Protein 8PNK (pdb70)

Sequence (256 aa):
GGRWIDGKHVPAPRNEKAEIAIFGDIPVDASGKDVPEPITEFTSPPLDGLLLENIKLARFTKPTPVQKYSVPIVANGRDLMACAQTGSGKTGGFLFPVLSESFKTGPSPQPERKAYPTAVIMAPTRELATQIFDEAKKFTYRSWVKACVVYGGSPIGNQLREIERGCDLLVATPGRLNDLLERGKISLANVKYLVLDEADRMLDMGFEPQIRHIVEDCDMTPVGERQTLMFSATFPADIQHLARDFLSDYIFLSVG

GO terms:
  GO:0051880 G-quadruplex DNA binding (F, IDA)
  GO:0005634 nucleus (C, IDA)
  GO:0005737 cytoplasm (C, IDA)
  GO:0010494 cytoplasmic stress granule (C, IDA)
  GO:0002151 G-quadruplex RNA binding (F, IDA)
  GO:0003724 RNA helicase activity (F, IDA)
  GO:0003729 mRNA binding (F, IDA)
  GO:0033592 RNA strand annealing activity (F, IDA)
  GO:1901195 positive regulation of formation of translation preinitiation complex (P, IDA)
  GO:0000390 spliceosomal complex disassembly (P, IDA)
  GO:0010494 cytoplasmic stress granule (C, HDA)
  GO:0003724 RNA helicase activity (F, IMP)
  GO:0003729 mRNA binding (F, HDA)
  GO:1901195 positive regulation of formation of translation preinitiation complex (P, IMP)
  GO:0006413 translational initiation (P, IMP)
  GO:0031370 eukaryotic initiation factor 4G binding (F, IPI)
  GO:0005515 protein binding (F, IPI)

Organism: Saccharomyces cerevisiae (strain ATCC 204508 / S288c) (NCBI:txid559292)

Foldseek 3Di:
DWAQPPQATGFDDDDPVCLCVLQVQWDKDKDFPPQDFFDFFDDCVLFPPLLVVLCVSNPPTTDFRLQRRLSNCVSVPFAAEEQADDPRPVLCSPLRNVVRVCQNRPWDDDPPQAAAAQEEEADADPVVLVVSQSVNVSSCHRTNADDAEEEPPDDCPVSLVVRSVYHHYYYYHLVSVLVCVVVVRYAQQGYQEYEYEQVVSSVVVPSVVSVCCVQPVGNHDAEPNHHYYYYHNDCDPVNVVVCVRRGDSYMYMYID

Structure (mmCIF, N/CA/C/O backbone):
data_8PNK
#
_entry.id   8PNK
#
_cell.length_a   110.000
_cell.length_b   110.000
_cell.length_c   52.200
_cell.angle_alpha   90.000
_cell.angle_beta   90.000
_cell.angle_gamma   120.000
#
_symmetry.space_group_name_H-M   'P 61'
#
loop_
_entity.id
_entity.type
_entity.pdbx_description
1 polymer 'ATP-dependent RNA helicase DED1'
2 water water
#
loop_
_atom_site.group_PDB
_atom_site.id
_atom_site.type_symbol
_atom_site.label_atom_id
_atom_site.label_alt_id
_atom_site.label_comp_id
_atom_site.label_asym_id
_atom_site.label_entity_id
_atom_site.label_seq_id
_atom_site.pdbx_PDB_ins_code
_atom_site.Cartn_x
_atom_site.Cartn_y
_atom_site.Cartn_z
_atom_site.occupancy
_atom_site.B_iso_or_equiv
_atom_site.auth_seq_id
_atom_site.auth_comp_id
_atom_site.auth_asym_id
_atom_site.auth_atom_id
_atom_site.pdbx_PDB_model_num
ATOM 1 N N . GLY A 1 5 ? -16.42805 40.05167 21.64655 1.000 67.08789 85 GLY A N 1
ATOM 2 C CA . GLY A 1 5 ? -17.07435 38.94826 20.96157 1.000 67.40420 85 GLY A CA 1
ATOM 3 C C . GLY A 1 5 ? -16.30989 38.48899 19.73541 1.000 62.40849 85 GLY A C 1
ATOM 4 O O . GLY A 1 5 ? -15.18012 38.91770 19.50149 1.000 67.37205 85 GLY A O 1
ATOM 7 N N . GLY A 1 6 ? -16.92987 37.60724 18.94788 1.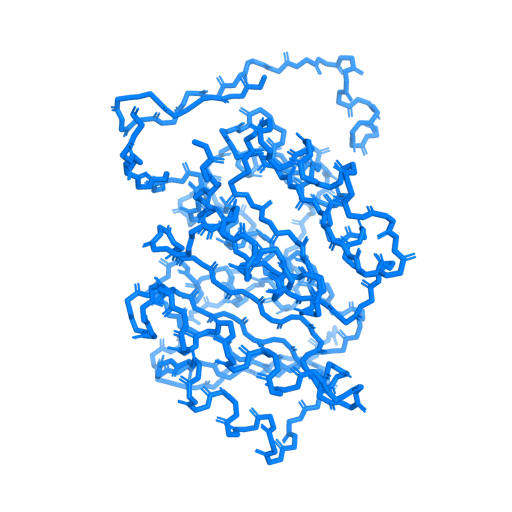000 55.75104 86 GLY A N 1
ATOM 8 C CA . GLY A 1 6 ? -16.29919 37.10620 17.74670 1.000 50.75819 86 GLY A CA 1
ATOM 9 C C . GLY A 1 6 ? -16.45854 38.04732 16.56972 1.000 50.78427 86 GLY A C 1
ATOM 10 O O . GLY A 1 6 ? -17.22581 39.00923 16.60455 1.000 53.47244 86 GLY A O 1
ATOM 14 N N . ARG A 1 7 ? -15.71631 37.74812 15.50393 1.000 53.78594 87 ARG A N 1
ATOM 15 C CA . ARG A 1 7 ? -15.68465 38.58374 14.31364 1.000 55.66198 87 ARG A CA 1
ATOM 16 C C . ARG A 1 7 ? -15.81588 37.72043 13.06579 1.000 53.11416 87 ARG A C 1
ATOM 17 O O . ARG A 1 7 ? -15.60789 36.50486 13.09716 1.000 53.63788 87 ARG A O 1
ATOM 38 N N . TRP A 1 8 ? -16.17453 38.37104 11.96086 1.000 51.23577 88 TRP A N 1
ATOM 39 C CA . TRP A 1 8 ? -16.14320 37.77056 10.63085 1.000 54.08165 88 TRP A CA 1
ATOM 40 C C . TRP A 1 8 ? -15.09512 38.52705 9.82297 1.000 57.00840 88 TRP A C 1
ATOM 41 O O . TRP A 1 8 ? -15.31970 39.67687 9.42848 1.000 46.45915 88 TRP A O 1
ATOM 62 N N . ILE A 1 9 ? -13.95497 37.88528 9.58106 1.000 58.49739 89 ILE A N 1
ATOM 63 C CA . ILE A 1 9 ? -12.79285 38.53129 8.98348 1.000 65.07482 89 ILE A CA 1
ATOM 64 C C . ILE A 1 9 ? -12.40778 37.77101 7.72282 1.000 55.40591 89 ILE A C 1
ATOM 65 O O . ILE A 1 9 ? -12.21933 36.54954 7.76148 1.000 50.94279 89 ILE A O 1
ATOM 81 N N . ASP A 1 10 ? -12.28969 38.49612 6.61181 1.000 63.21866 90 ASP A N 1
ATOM 82 C CA . ASP A 1 10 ? -11.80637 37.93979 5.34975 1.000 68.18802 90 ASP A CA 1
ATOM 83 C C . ASP A 1 10 ? -12.55352 36.65804 4.98772 1.000 68.96581 90 ASP A C 1
ATOM 84 O O . ASP A 1 10 ? -11.95931 35.62417 4.67293 1.000 62.16080 90 ASP A O 1
ATOM 93 N N . GLY A 1 11 ? -13.88111 36.73506 5.03716 1.000 68.54730 91 GLY A N 1
ATOM 94 C CA . GLY A 1 11 ? -14.70485 35.61220 4.63984 1.000 54.72239 91 GLY A CA 1
ATOM 95 C C . GLY A 1 11 ? -14.60677 34.39579 5.52935 1.000 55.52571 91 GLY A C 1
ATOM 96 O O . GLY A 1 11 ? -14.96884 33.29853 5.09821 1.000 63.38775 91 GLY A O 1
ATOM 100 N N . LYS A 1 12 ? -14.13029 34.55267 6.76291 1.000 53.73541 92 LYS A N 1
ATOM 101 C CA . LYS A 1 12 ? -14.01019 33.44537 7.70082 1.000 59.39015 92 LYS A CA 1
ATOM 102 C C . LYS A 1 12 ? -14.53096 33.86901 9.06620 1.000 60.16145 92 LYS A C 1
ATOM 103 O O . LYS A 1 12 ? -14.37018 35.02365 9.47388 1.000 51.64808 92 LYS A O 1
ATOM 122 N N . HIS A 1 13 ? -15.15702 32.92702 9.76699 1.000 54.64945 93 HIS A N 1
ATOM 123 C CA . HIS A 1 13 ? -15.67832 33.18233 11.10323 1.000 54.85743 93 HIS A CA 1
ATOM 124 C C . HIS A 1 13 ? -14.55634 33.01781 12.12042 1.000 57.69239 93 HIS A C 1
ATOM 125 O O . HIS A 1 13 ? -13.94793 31.94645 12.21267 1.000 60.01567 93 HIS A O 1
ATOM 139 N N . VAL A 1 14 ? -14.28290 34.07544 12.87780 1.000 57.10711 94 VAL A N 1
ATOM 140 C CA . VAL A 1 14 ? -13.24767 34.05201 13.90798 1.000 58.31842 94 VAL A CA 1
ATOM 141 C C . VAL A 1 14 ? -13.91804 34.18498 15.27104 1.000 53.21663 94 VAL A C 1
ATOM 142 O O . VAL A 1 14 ? -14.14863 35.31042 15.73781 1.000 54.91371 94 VAL A O 1
ATOM 155 N N . PRO A 1 15 ? -14.25451 33.08433 15.93939 1.000 46.54040 95 PRO A N 1
ATOM 156 C CA . PRO A 1 15 ? -14.91781 33.19320 17.24214 1.000 56.82647 95 PRO A CA 1
ATOM 157 C C . PRO A 1 15 ? -13.96583 33.68867 18.31887 1.000 64.04610 95 PRO A C 1
ATOM 158 O O . PRO A 1 15 ? -12.74403 33.54384 18.23309 1.000 56.63988 95 PRO A O 1
ATOM 169 N N . ALA A 1 16 ? -14.55467 34.28543 19.34815 1.000 60.73436 96 ALA A N 1
ATOM 170 C CA . ALA A 1 16 ? -13.79844 34.71418 20.50912 1.000 56.68885 96 ALA A CA 1
ATOM 171 C C . ALA A 1 16 ? -13.50128 33.51941 21.40688 1.000 59.23202 96 ALA A C 1
ATOM 172 O O . ALA A 1 16 ? -14.19471 32.50039 21.35083 1.000 59.21087 96 ALA A O 1
ATOM 179 N N . PRO A 1 17 ? -12.46994 33.61278 22.24226 1.000 58.75770 97 PRO A N 1
ATOM 180 C CA . PRO A 1 17 ? -12.18135 32.51481 23.16923 1.000 54.36189 97 PRO A CA 1
ATOM 181 C C . PRO A 1 17 ? -13.21530 32.45172 24.28089 1.000 53.60077 97 PRO A C 1
ATOM 182 O O . PRO A 1 17 ? -13.89887 33.42842 24.59512 1.000 61.61334 97 PRO A O 1
ATOM 193 N N . ARG A 1 18 ? -13.32718 31.26923 24.87567 1.000 55.85624 98 ARG A N 1
ATOM 194 C CA . ARG A 1 18 ? -14.27142 31.07634 25.96342 1.000 56.60728 98 ARG A CA 1
ATOM 195 C C . ARG A 1 18 ? -13.86052 31.89105 27.18438 1.000 61.53939 98 ARG A C 1
ATOM 196 O O . ARG A 1 18 ? -12.67448 32.09610 27.45641 1.000 61.96689 98 ARG A O 1
ATOM 217 N N . ASN A 1 19 ? -14.86303 32.36603 27.91775 1.000 61.57776 99 ASN A N 1
ATOM 218 C CA . ASN A 1 19 ? -14.67147 32.98491 29.22531 1.000 67.89893 99 ASN A CA 1
ATOM 219 C C . ASN A 1 19 ? -15.48866 32.17767 30.22515 1.000 66.22201 99 ASN A C 1
ATOM 220 O O . ASN A 1 19 ? -16.72418 32.23382 30.21339 1.000 62.04725 99 ASN A O 1
ATOM 231 N N . GLU A 1 20 ? -14.79903 31.42257 31.08520 1.000 69.02572 100 GLU A N 1
ATOM 232 C CA . GLU A 1 20 ? -15.50214 30.53043 32.00011 1.000 68.25131 100 GLU A CA 1
ATOM 233 C C . GLU A 1 20 ? -16.38864 31.31742 32.95774 1.000 68.90819 100 GLU A C 1
ATOM 234 O O . GLU A 1 20 ? -17.48841 30.87262 33.30394 1.000 67.69295 100 GLU A O 1
ATOM 246 N N . LYS A 1 21 ? -15.93053 32.49604 33.38856 1.000 67.20263 101 LYS A N 1
ATOM 247 C CA . LYS A 1 21 ? -16.66667 33.25508 34.39486 1.000 67.57206 101 LYS A CA 1
ATOM 248 C C . LYS A 1 21 ? -18.01972 33.72092 33.86835 1.000 64.49537 101 LYS A C 1
ATOM 249 O O . LYS A 1 21 ? -19.01928 33.68397 34.59550 1.000 65.07962 101 LYS A O 1
ATOM 268 N N . ALA A 1 22 ? -18.07524 34.16659 32.61100 1.000 62.62892 102 ALA A N 1
ATOM 269 C CA . ALA A 1 22 ? -19.33623 34.65922 32.06631 1.000 73.06354 102 ALA A CA 1
ATOM 270 C C . ALA A 1 22 ? -20.30826 33.52423 31.77179 1.000 65.14333 102 ALA A C 1
ATOM 271 O O . ALA A 1 22 ? -21.52585 33.71380 31.87136 1.000 64.63688 102 ALA A O 1
ATOM 278 N N . GLU A 1 23 ? -19.79637 32.34553 31.40828 1.000 66.10231 103 GLU A N 1
ATOM 279 C CA . GLU A 1 23 ? -20.66777 31.22325 31.07960 1.000 67.19197 103 GLU A CA 1
ATOM 280 C C . GLU A 1 23 ? -21.61128 30.86741 32.22089 1.000 64.24849 103 GLU A C 1
ATOM 281 O O . GLU A 1 23 ? -22.67023 30.28082 31.97248 1.000 67.17276 103 GLU A O 1
ATOM 293 N N . ILE A 1 24 ? -21.25825 31.20870 33.46211 1.000 65.86144 104 ILE A N 1
ATOM 294 C CA . ILE A 1 24 ? -22.14833 30.92853 34.58462 1.000 69.43998 104 ILE A CA 1
ATOM 295 C C . ILE A 1 24 ? -23.36694 31.84122 34.53307 1.000 69.91016 104 ILE A C 1
ATOM 296 O O . ILE A 1 24 ? -24.49438 31.41136 34.80469 1.000 68.53675 104 ILE A O 1
ATOM 312 N N . ALA A 1 25 ? -23.16220 33.11403 34.18838 1.000 70.93554 105 ALA A N 1
ATOM 313 C CA . ALA A 1 25 ? -24.27184 34.04595 34.04788 1.000 67.73472 105 ALA A CA 1
ATOM 314 C C . ALA A 1 25 ? -25.03874 33.84661 32.74978 1.000 65.78942 105 ALA A C 1
ATOM 315 O O . ALA A 1 25 ? -26.21476 34.22278 32.67657 1.000 67.91006 105 ALA A O 1
ATOM 322 N N . ILE A 1 26 ? -24.41173 33.26727 31.73264 1.000 60.69763 106 ILE A N 1
ATOM 323 C CA . ILE A 1 26 ? -25.07690 33.08506 30.44897 1.000 66.92591 106 ILE A CA 1
ATOM 324 C C . ILE A 1 26 ? -25.90032 31.80643 30.43654 1.000 62.03935 106 ILE A C 1
ATOM 325 O O . ILE A 1 26 ? -27.07853 31.81496 30.07176 1.000 66.24784 106 ILE A O 1
ATOM 341 N N . PHE A 1 27 ? -25.29768 30.69493 30.85363 1.000 63.39824 107 PHE A N 1
ATOM 342 C CA . PHE A 1 27 ? -25.92635 29.38104 30.78753 1.000 71.88592 107 PHE A CA 1
ATOM 343 C C . PHE A 1 27 ? -26.32687 28.82529 32.14405 1.000 88.56212 107 PHE A C 1
ATOM 344 O O . PHE A 1 27 ? -27.37296 28.18178 32.25217 1.000 89.95326 107 PHE A O 1
ATOM 361 N N . GLY A 1 28 ? -25.52450 29.05027 33.18021 1.000 97.49651 108 GLY A N 1
ATOM 362 C CA . GLY A 1 28 ? -25.83047 28.54901 34.50755 1.000 96.04311 108 GLY A CA 1
ATOM 363 C C . GLY A 1 28 ? -24.73379 27.66483 35.06775 1.000 93.43174 108 GLY A C 1
ATOM 364 O O . GLY A 1 28 ? -23.88333 27.16967 34.32793 1.000 83.09569 108 GLY A O 1
ATOM 368 N N . ASP A 1 47 ? -44.99529 11.57863 23.15930 1.000 90.99475 127 ASP A N 1
ATOM 369 C CA . ASP A 1 47 ? -44.49413 12.93233 22.94650 1.000 98.35934 127 ASP A CA 1
ATOM 370 C C . ASP A 1 47 ? -45.49862 13.74895 22.13148 1.000 93.05701 127 ASP A C 1
ATOM 371 O O . ASP A 1 47 ? -46.68305 13.41793 22.08325 1.000 95.94507 127 ASP A O 1
ATOM 380 N N . ILE A 1 48 ? -45.02204 14.81102 21.49514 1.000 91.32157 128 ILE A N 1
ATOM 381 C CA . ILE A 1 48 ? -45.87085 15.75179 20.76721 1.000 83.15281 128 ILE A CA 1
ATOM 382 C C . ILE A 1 48 ? -45.84701 15.36266 19.29098 1.000 73.96650 128 ILE A C 1
ATOM 383 O O . ILE A 1 48 ? -44.75964 15.29831 18.70067 1.000 73.52042 128 ILE A O 1
ATOM 399 N N . PRO A 1 49 ? -46.99645 15.10709 18.66518 1.000 72.13360 129 PRO A N 1
ATOM 400 C CA . PRO A 1 49 ? -46.98232 14.66511 17.26495 1.000 70.92318 129 PRO A CA 1
ATOM 401 C C . PRO A 1 49 ? -46.52927 15.76904 16.32330 1.000 70.90838 129 PRO A C 1
ATOM 402 O O . PRO A 1 49 ? -46.72618 16.95979 16.57802 1.000 66.78015 129 PRO A O 1
ATOM 413 N N . VAL A 1 50 ? -45.91900 15.35339 15.21491 1.000 71.80513 130 VAL A N 1
ATOM 414 C CA . VAL A 1 50 ? -45.36470 16.27361 14.22952 1.000 71.26655 130 VAL A CA 1
ATOM 415 C C . VAL A 1 50 ? -45.67148 15.75061 12.83444 1.000 73.70122 130 VAL A C 1
ATOM 416 O O . VAL A 1 50 ? -45.54831 14.55057 12.56640 1.000 80.28039 130 VAL A O 1
ATOM 429 N N . ASP A 1 51 ? -46.06598 16.65914 11.94463 1.000 68.43769 131 ASP A N 1
ATOM 430 C CA . ASP A 1 51 ? -46.31045 16.34438 10.54274 1.000 64.07408 131 ASP A CA 1
ATOM 431 C C . ASP A 1 51 ? -45.53305 17.33552 9.69085 1.000 61.51751 131 ASP A C 1
ATOM 432 O O . ASP A 1 51 ? -45.74739 18.54776 9.79515 1.000 49.89436 131 ASP A O 1
ATOM 441 N N . ALA A 1 52 ? -44.62760 16.82262 8.86284 1.000 44.53893 132 ALA A N 1
ATOM 442 C CA . ALA A 1 52 ? -43.87131 17.62339 7.90716 1.000 45.52758 132 ALA A CA 1
ATOM 443 C C . ALA A 1 52 ? -44.29386 17.18866 6.50902 1.000 48.74074 132 ALA A C 1
ATOM 444 O O . ALA A 1 52 ? -44.04797 16.04565 6.10780 1.000 46.44202 132 ALA A O 1
ATOM 451 N N . SER A 1 53 ? -44.93847 18.09417 5.77698 1.000 43.30333 133 SER A N 1
ATOM 452 C CA . SER A 1 53 ? -45.43083 17.82132 4.43623 1.000 41.81980 133 SER A CA 1
ATOM 453 C C . SER A 1 53 ? -44.81838 18.80897 3.45371 1.000 42.97442 133 SER A C 1
ATOM 454 O O . SER A 1 53 ? -44.56094 19.96914 3.79162 1.000 43.67528 133 SER A O 1
ATOM 462 N N . GLY A 1 54 ? -44.58561 18.34086 2.24024 1.000 34.66013 134 GLY A N 1
ATOM 463 C CA . GLY A 1 54 ? -44.09725 19.19493 1.18095 1.000 48.86807 134 GLY A CA 1
ATOM 464 C C . GLY A 1 54 ? -43.20658 18.41967 0.23259 1.000 49.17546 134 GLY A C 1
ATOM 465 O O . GLY A 1 54 ? -43.08759 17.19987 0.31388 1.000 42.10747 134 GLY A O 1
ATOM 469 N N . LYS A 1 55 ? -42.57899 19.16961 -0.66909 1.000 43.91025 135 LYS A N 1
ATOM 470 C CA . LYS A 1 55 ? -41.70246 18.59743 -1.68040 1.000 43.83806 135 LYS A CA 1
ATOM 471 C C . LYS A 1 55 ? -40.31756 18.34495 -1.09691 1.000 46.50137 135 LYS A C 1
ATOM 472 O O . LYS A 1 55 ? -39.70135 19.24876 -0.52343 1.000 41.64746 135 LYS A O 1
ATOM 491 N N . ASP A 1 56 ? -39.83314 17.11059 -1.23984 1.000 49.52731 136 ASP A N 1
ATOM 492 C CA . ASP A 1 56 ? -38.47467 16.73718 -0.84423 1.000 47.32519 136 ASP A CA 1
ATOM 493 C C . ASP A 1 56 ? -38.21090 17.07705 0.62519 1.000 50.29569 136 ASP A C 1
ATOM 494 O O . ASP A 1 56 ? -37.26580 17.78760 0.97231 1.000 52.57686 136 ASP A O 1
ATOM 503 N N . VAL A 1 57 ? -39.06436 16.54615 1.48885 1.000 45.47758 137 VAL A N 1
ATOM 504 C CA . VAL A 1 57 ? -38.90705 16.77676 2.92957 1.000 43.78020 137 VAL A CA 1
ATOM 505 C C . VAL A 1 57 ? -37.73766 15.94162 3.44241 1.000 49.78441 137 VAL A C 1
ATOM 506 O O . VAL A 1 57 ? -37.68389 14.72837 3.17519 1.000 45.67001 137 VAL A O 1
ATOM 519 N N . PRO A 1 58 ? -36.79015 16.52344 4.17251 1.000 49.91382 138 PRO A N 1
ATOM 520 C CA . PRO A 1 58 ? -35.65886 15.74178 4.67838 1.000 47.46336 138 PRO A CA 1
ATOM 521 C C . PRO A 1 58 ? -36.04756 14.92893 5.90645 1.000 48.94615 138 PRO A C 1
ATOM 522 O O . PRO A 1 58 ? -37.10628 15.11187 6.50885 1.000 45.61414 138 PRO A O 1
ATOM 533 N N . GLU A 1 59 ? -35.16110 14.00857 6.26704 1.000 51.75879 139 GLU A N 1
ATOM 534 C CA . GLU A 1 59 ? -35.35921 13.23911 7.48229 1.000 56.75053 139 GLU A CA 1
ATOM 535 C C . GLU A 1 59 ? -35.10814 14.13699 8.69489 1.000 49.70623 139 GLU A C 1
ATOM 536 O O . GLU A 1 59 ? -34.25980 15.02870 8.64738 1.000 48.20025 139 GLU A O 1
ATOM 548 N N . PRO A 1 60 ? -35.84277 13.93476 9.78637 1.000 47.04753 140 PRO A N 1
ATOM 549 C CA . PRO A 1 60 ? -35.58254 14.72491 10.99396 1.000 51.43659 140 PRO A CA 1
ATOM 550 C C . PRO A 1 60 ? -34.33899 14.23987 11.71946 1.000 50.79484 140 PRO A C 1
ATOM 551 O O . PRO A 1 60 ? -34.00490 13.05294 11.71131 1.000 49.02767 140 PRO A O 1
ATOM 562 N N . ILE A 1 61 ? -33.64667 15.18337 12.35172 1.000 50.78329 141 ILE A N 1
ATOM 563 C CA . ILE A 1 61 ? -32.47903 14.84347 13.15603 1.000 52.72778 141 ILE A CA 1
ATOM 564 C C . ILE A 1 61 ? -32.94171 14.34279 14.51827 1.000 47.45337 141 ILE A C 1
ATOM 565 O O . ILE A 1 61 ? -33.95367 14.80431 15.06239 1.000 51.01904 141 ILE A O 1
ATOM 581 N N . THR A 1 62 ? -32.20821 13.37705 15.06621 1.000 54.46687 142 THR A N 1
ATOM 582 C CA . THR A 1 62 ? -32.48185 12.86141 16.40042 1.000 67.10968 142 THR A CA 1
ATOM 583 C C . THR A 1 62 ? -31.58590 13.47849 17.46360 1.000 60.00055 142 THR A C 1
ATOM 584 O O . THR A 1 62 ? -31.97456 13.51997 18.63636 1.000 62.44533 142 THR A O 1
ATOM 595 N N . GLU A 1 63 ? -30.40814 13.95911 17.07541 1.000 56.85154 143 GLU A N 1
ATOM 596 C CA . GLU A 1 63 ? -29.46061 14.58193 17.98464 1.000 65.43522 143 GLU A CA 1
ATOM 597 C C . GLU A 1 63 ? -28.91027 15.82853 17.30631 1.000 63.24760 143 GLU A C 1
ATOM 598 O O . GLU A 1 63 ? -28.92477 15.93991 16.07832 1.000 57.15492 143 GLU A O 1
ATOM 610 N N . PHE A 1 64 ? -28.43502 16.77584 18.11581 1.000 53.07969 144 PHE A N 1
ATOM 611 C CA . PHE A 1 64 ? -27.71320 17.92329 17.57752 1.000 55.79634 144 PHE A CA 1
ATOM 612 C C . PHE A 1 64 ? -26.32600 17.46167 17.15114 1.000 57.16954 144 PHE A C 1
ATOM 613 O O . PHE A 1 64 ? -25.54212 16.99635 17.98548 1.000 59.16664 144 PHE A O 1
ATOM 630 N N . THR A 1 65 ? -26.02004 17.58866 15.86257 1.000 52.22453 145 THR A N 1
ATOM 631 C CA . THR A 1 65 ? -24.76091 17.12116 15.29918 1.000 59.20463 145 THR A CA 1
ATOM 632 C C . THR A 1 65 ? -24.12719 18.25167 14.50023 1.000 60.99604 145 THR A C 1
ATOM 633 O O . THR A 1 65 ? -24.83252 19.03100 13.85266 1.000 53.33769 145 THR A O 1
ATOM 644 N N . SER A 1 66 ? -22.78910 18.34239 14.55623 1.000 65.58569 146 SER A N 1
ATOM 645 C CA . SER A 1 66 ? -22.05205 19.45193 13.96088 1.000 69.53536 146 SER A CA 1
ATOM 646 C C . SER A 1 66 ? -21.96309 19.37720 12.44014 1.000 81.88167 146 SER A C 1
ATOM 647 O O . SER A 1 66 ? -21.90219 20.42240 11.78375 1.000 89.20548 146 SER A O 1
ATOM 655 N N . PRO A 1 67 ? -21.90479 18.20127 11.82787 1.000 74.43675 147 PRO A N 1
ATOM 656 C CA . PRO A 1 67 ? -21.90527 18.16302 10.36354 1.000 76.52249 147 PRO A CA 1
ATOM 657 C C . PRO A 1 67 ? -23.16311 18.80605 9.79887 1.000 77.54033 147 PRO A C 1
ATOM 658 O O . PRO A 1 67 ? -23.09119 19.48067 8.76243 1.000 90.44498 147 PRO A O 1
ATOM 669 N N . PRO A 1 68 ? -24.34903 18.61407 10.43827 1.000 71.82928 148 PRO A N 1
ATOM 670 C CA . PRO A 1 68 ? -25.52949 19.40350 10.03917 1.000 62.82086 148 PRO A CA 1
ATOM 671 C C . PRO A 1 68 ? -25.52216 20.83763 10.55776 1.000 68.99762 148 PRO A C 1
ATOM 672 O O . PRO A 1 68 ? -25.87820 21.75870 9.81669 1.000 64.97232 148 PRO A O 1
ATOM 683 N N . LEU A 1 69 ? -25.11750 21.04387 11.81173 1.000 67.59344 149 LEU A N 1
ATOM 684 C CA . LEU A 1 69 ? -25.19314 22.33970 12.47541 1.000 59.42584 149 LEU A CA 1
ATOM 685 C C . LEU A 1 69 ? -23.80658 22.94915 12.63691 1.000 52.95638 149 LEU A C 1
ATOM 686 O O . LEU A 1 69 ? -22.81779 22.23509 12.79755 1.000 60.01829 149 LEU A O 1
ATOM 702 N N . ASP A 1 70 ? -23.74059 24.27892 12.63822 1.000 54.89750 150 ASP A N 1
ATOM 703 C CA . ASP A 1 70 ? -22.45546 24.94744 12.80928 1.000 50.87335 150 ASP A CA 1
ATOM 704 C C . ASP A 1 70 ? -21.79688 24.49812 14.10964 1.000 51.59312 150 ASP A C 1
ATOM 705 O O . ASP A 1 70 ? -22.46472 24.30865 15.13035 1.000 49.43606 150 ASP A O 1
ATOM 714 N N . GLY A 1 71 ? -20.47254 24.32733 14.06371 1.000 61.26510 151 GLY A N 1
ATOM 715 C CA . GLY A 1 71 ? -19.75842 23.79304 15.21425 1.000 60.90079 151 GLY A CA 1
ATOM 716 C C . GLY A 1 71 ? -19.84226 24.68147 16.44071 1.000 52.08519 151 GLY A C 1
ATOM 717 O O . GLY A 1 71 ? -20.01489 24.19351 17.56005 1.000 52.11136 151 GLY A O 1
ATOM 721 N N . LEU A 1 72 ? -19.70497 25.99508 16.25434 1.000 55.96581 152 LEU A N 1
ATOM 722 C CA . LEU A 1 72 ? -19.75038 26.90205 17.39683 1.000 47.53439 152 LEU A CA 1
ATOM 723 C C . LEU A 1 72 ? -21.11402 26.85371 18.07603 1.000 46.33876 152 LEU A C 1
ATOM 724 O O . LEU A 1 72 ? -21.20524 26.77813 19.30655 1.000 52.66603 152 LEU A O 1
ATOM 740 N N . LEU A 1 73 ? -22.19139 26.89483 17.28740 1.000 56.42352 153 LEU A N 1
ATOM 741 C CA . LEU A 1 73 ? -23.52704 26.83086 17.87238 1.000 54.23096 153 LEU A CA 1
ATOM 742 C C . LEU A 1 73 ? -23.72938 25.52684 18.63181 1.000 50.93975 153 LEU A C 1
ATOM 743 O O . LEU A 1 73 ? -24.37660 25.50620 19.68584 1.000 47.85303 153 LEU A O 1
ATOM 759 N N . LEU A 1 74 ? -23.19321 24.42353 18.10654 1.000 50.01485 154 LEU A N 1
ATOM 760 C CA . LEU A 1 74 ? -23.30242 23.15276 18.81359 1.000 59.46386 154 LEU A CA 1
ATOM 761 C C . LEU A 1 74 ? -22.62687 23.23066 20.17628 1.000 59.32746 154 LEU A C 1
ATOM 762 O O . LEU A 1 74 ? -23.14325 22.69792 21.16564 1.000 57.48422 154 LEU A O 1
ATOM 778 N N . GLU A 1 75 ? -21.47019 23.89403 20.24850 1.000 53.83967 155 GLU A N 1
ATOM 779 C CA . GLU A 1 75 ? -20.81377 24.08730 21.53726 1.000 53.49574 155 GLU A CA 1
ATOM 780 C C . GLU A 1 75 ? -21.69701 24.89029 22.48401 1.000 56.77738 155 GLU A C 1
ATOM 781 O O . GLU A 1 75 ? -21.83825 24.54067 23.66212 1.000 53.75881 155 GLU A O 1
ATOM 793 N N . ASN A 1 76 ? -22.30286 25.97136 21.98637 1.000 52.03583 156 ASN A N 1
ATOM 794 C CA . ASN A 1 76 ? -23.19613 26.76461 22.82388 1.000 46.64786 156 ASN A CA 1
ATOM 795 C C . ASN A 1 76 ? -24.41514 25.95236 23.24225 1.000 51.79534 156 ASN A C 1
ATOM 796 O O . ASN A 1 76 ? -24.86922 26.04421 24.38897 1.000 52.23000 156 ASN A O 1
ATOM 807 N N . ILE A 1 77 ? -24.95472 25.14463 22.32623 1.000 56.51354 157 ILE A N 1
ATOM 808 C CA . ILE A 1 77 ? -26.09474 24.29490 22.66025 1.000 59.50286 157 ILE A CA 1
ATOM 809 C C . ILE A 1 77 ? -25.73604 23.35328 23.80313 1.000 56.23310 157 ILE A C 1
ATOM 810 O O . ILE A 1 77 ? -26.55670 23.08668 24.68968 1.000 50.79274 157 ILE A O 1
ATOM 826 N N . LYS A 1 78 ? -24.50459 22.83865 23.80526 1.000 55.18540 158 LYS A N 1
ATOM 827 C CA . LYS A 1 78 ? -24.08115 21.95035 24.88295 1.000 61.66990 158 LYS A CA 1
ATOM 828 C C . LYS A 1 78 ? -23.82735 22.72761 26.16994 1.000 66.88531 158 LYS A C 1
ATOM 829 O O . LYS A 1 78 ? -24.16813 22.25706 27.26203 1.000 63.27312 158 LYS A O 1
ATOM 848 N N . LEU A 1 79 ? -23.23716 23.92160 26.06553 1.000 57.87543 159 LEU A N 1
ATOM 849 C CA . LEU A 1 79 ? -23.05981 24.75407 27.25159 1.000 57.97051 159 LEU A CA 1
ATOM 850 C C . LEU A 1 79 ? -24.40543 25.09197 27.88116 1.000 57.94916 159 LEU A C 1
ATOM 851 O O . LEU A 1 79 ? -24.52438 25.17113 29.10957 1.000 64.88629 159 LEU A O 1
ATOM 867 N N . ALA A 1 80 ? -25.43165 25.29944 27.05405 1.000 54.37706 160 ALA A N 1
ATOM 868 C CA . ALA A 1 80 ? -26.78447 25.46799 27.56624 1.000 54.99313 160 ALA A CA 1
ATOM 869 C C . ALA A 1 80 ? -27.36488 24.16764 28.10399 1.000 59.09580 160 ALA A C 1
ATOM 870 O O . ALA A 1 80 ? -28.41250 24.20063 28.75815 1.000 68.16530 160 ALA A O 1
ATOM 877 N N . ARG A 1 81 ? -26.71461 23.03304 27.83843 1.000 61.45677 161 ARG A N 1
ATOM 878 C CA . ARG A 1 81 ? -27.13828 21.72993 28.34985 1.000 73.95017 161 ARG A CA 1
ATOM 879 C C . ARG A 1 81 ? -28.46433 21.28594 27.73127 1.000 80.45371 161 ARG A C 1
ATOM 880 O O . ARG A 1 81 ? -29.29514 20.66190 28.39286 1.000 75.47423 161 ARG A O 1
ATOM 901 N N . PHE A 1 82 ? -28.66215 21.60473 26.45353 1.000 79.66426 162 PHE A N 1
ATOM 902 C CA . PHE A 1 82 ? -29.79684 21.07809 25.70656 1.000 74.39851 162 PHE A CA 1
ATOM 903 C C . PHE A 1 82 ? -29.44710 19.68462 25.19770 1.000 72.65947 162 PHE A C 1
ATOM 904 O O . PHE A 1 82 ? -28.41386 19.49447 24.54670 1.000 72.86993 162 PHE A O 1
ATOM 921 N N . THR A 1 83 ? -30.30680 18.71030 25.49278 1.000 81.66909 163 THR A N 1
ATOM 922 C CA . THR A 1 83 ? -30.01038 17.31218 25.20381 1.000 84.63857 163 THR A CA 1
ATOM 923 C C . THR A 1 83 ? -30.59927 16.84430 23.87820 1.000 78.87959 163 THR A C 1
ATOM 924 O O . THR A 1 83 ? -29.87724 16.29129 23.04390 1.000 79.85694 163 THR A O 1
ATOM 935 N N . LYS A 1 84 ? -31.89366 17.06389 23.65964 1.000 78.51123 164 LYS A N 1
ATOM 936 C CA . LYS A 1 84 ? -32.57903 16.53531 22.49251 1.000 82.10775 164 LYS A CA 1
ATOM 937 C C . LYS A 1 84 ? -33.27941 17.65781 21.73981 1.000 73.01755 164 LYS A C 1
ATOM 938 O O . LYS A 1 84 ? -33.86280 18.55243 22.36372 1.000 67.07471 164 LYS A O 1
ATOM 957 N N . PRO A 1 85 ? -33.23509 17.65100 20.40644 1.000 63.62519 165 PRO A N 1
ATOM 958 C CA . PRO A 1 85 ? -34.00271 18.64964 19.65270 1.000 58.86310 165 PRO A CA 1
ATOM 959 C C . PRO A 1 85 ? -35.49752 18.48221 19.88355 1.000 54.45221 165 PRO A C 1
ATOM 960 O O . PRO A 1 85 ? -36.02263 17.36693 19.90827 1.000 56.83311 165 PRO A O 1
ATOM 971 N N . THR A 1 86 ? -36.18111 19.61047 20.06191 1.000 51.02835 166 THR A N 1
ATOM 972 C CA . THR A 1 86 ? -37.61639 19.60204 20.27165 1.000 59.71040 166 THR A CA 1
ATOM 973 C C . THR A 1 86 ? -38.31254 19.13349 18.99751 1.000 53.28372 166 THR A C 1
ATOM 974 O O . THR A 1 86 ? -37.69036 19.02642 17.93765 1.000 46.84845 166 THR A O 1
ATOM 985 N N . PRO A 1 87 ? -39.61329 18.84300 19.07037 1.000 49.70182 167 PRO A N 1
ATOM 986 C CA . PRO A 1 87 ? -40.31110 18.35117 17.87118 1.000 55.09364 167 PRO A CA 1
ATOM 987 C C . PRO A 1 87 ? -40.24183 19.31103 16.69528 1.000 51.99578 167 PRO A C 1
ATOM 988 O O . PRO A 1 87 ? -40.23755 18.86136 15.54209 1.000 55.39617 167 PRO A O 1
ATOM 999 N N . VAL A 1 88 ? -40.17626 20.62014 16.94634 1.000 48.08896 168 VAL A N 1
ATOM 1000 C CA . VAL A 1 88 ? -40.07565 21.57588 15.84770 1.000 51.75455 168 VAL A CA 1
ATOM 1001 C C . VAL A 1 88 ? -38.64281 21.65835 15.33615 1.000 47.96000 168 VAL A C 1
ATOM 1002 O O . VAL A 1 88 ? -38.40995 21.76094 14.12703 1.000 44.17252 168 VAL A O 1
ATOM 1015 N N . GLN A 1 89 ? -37.66109 21.60483 16.23942 1.000 44.19739 169 GLN A N 1
ATOM 1016 C CA . GLN A 1 89 ? -36.27258 21.78052 15.82720 1.000 46.72163 169 GLN A CA 1
ATOM 1017 C C . GLN A 1 89 ? -35.76618 20.60068 15.00563 1.000 46.58235 169 GLN A C 1
ATOM 1018 O O . GLN A 1 89 ? -34.94728 20.78731 14.09755 1.000 39.00817 169 GLN A O 1
ATOM 1032 N N . LYS A 1 90 ? -36.23074 19.38468 15.30048 1.000 42.32944 170 LYS A N 1
ATOM 1033 C CA . LYS A 1 90 ? -35.72976 18.22317 14.57497 1.000 48.66566 170 LYS A CA 1
ATOM 1034 C C . LYS A 1 90 ? -36.02726 18.30731 13.08311 1.000 43.69664 170 LYS A C 1
ATOM 1035 O O . LYS A 1 90 ? -35.34526 17.64908 12.29031 1.000 45.33866 170 LYS A O 1
ATOM 1054 N N . TYR A 1 91 ? -37.01406 19.10873 12.68162 1.000 40.54464 171 TYR A N 1
ATOM 1055 C CA . TYR A 1 91 ? -37.31853 19.32880 11.27275 1.000 44.77162 171 TYR A CA 1
ATOM 1056 C C . TYR A 1 91 ? -36.81727 20.67295 10.76192 1.000 49.67056 171 TYR A C 1
ATOM 1057 O O . TYR A 1 91 ? -36.31888 20.75195 9.63504 1.000 39.98903 171 TYR A O 1
ATOM 1075 N N . SER A 1 92 ? -36.92376 21.73362 11.56884 1.000 44.28859 172 SER A N 1
ATOM 1076 C CA . SER A 1 92 ? -36.52665 23.05697 11.09750 1.000 42.94912 172 SER A CA 1
ATOM 1077 C C . SER A 1 92 ? -35.02700 23.13911 10.83685 1.000 39.59544 172 SER A C 1
ATOM 1078 O O . SER A 1 92 ? -34.59762 23.86323 9.93067 1.000 43.28933 172 SER A O 1
ATOM 1086 N N . VAL A 1 93 ? -34.22088 22.40782 11.60068 1.000 40.91570 173 VAL A N 1
ATOM 1087 C CA . VAL A 1 93 ? -32.76958 22.41729 11.42382 1.000 42.76649 173 VAL A CA 1
ATOM 1088 C C . VAL A 1 93 ? -32.41369 21.85503 10.05018 1.000 46.38531 173 VAL A C 1
ATOM 1089 O O . VAL A 1 93 ? -31.73345 22.53765 9.26997 1.000 41.15265 173 VAL A O 1
ATOM 1102 N N . PRO A 1 94 ? -32.82612 20.63057 9.70279 1.000 41.61964 174 PRO A N 1
ATOM 1103 C CA . PRO A 1 94 ? -32.46946 20.11183 8.36992 1.000 44.49613 174 PRO A CA 1
ATOM 1104 C C . PRO A 1 94 ? -33.15109 20.85331 7.23283 1.000 43.73187 174 PRO A C 1
ATOM 1105 O O . PRO A 1 94 ? -32.55230 21.01255 6.16109 1.000 43.84694 174 PRO A O 1
ATOM 1116 N N . ILE A 1 95 ? -34.38791 21.30866 7.42784 1.000 42.35986 175 ILE A N 1
ATOM 1117 C CA . ILE A 1 95 ? -35.08899 22.01916 6.36317 1.000 40.06258 175 ILE A CA 1
ATOM 1118 C C . ILE A 1 95 ? -34.32192 23.27733 5.97544 1.000 40.95933 175 ILE A C 1
ATOM 1119 O O . ILE A 1 95 ? -34.09419 23.54960 4.79075 1.000 39.22354 175 ILE A O 1
ATOM 1135 N N . VAL A 1 96 ? -33.91138 24.06459 6.97071 1.000 45.94466 176 VAL A N 1
ATOM 1136 C CA . VAL A 1 96 ? -33.21036 25.31109 6.68308 1.000 41.63338 176 VAL A CA 1
ATOM 1137 C C . VAL A 1 96 ? -31.79096 25.03013 6.20664 1.000 38.74764 176 VAL A C 1
ATOM 1138 O O . VAL A 1 96 ? -31.25848 25.74345 5.34829 1.000 46.48182 176 VAL A O 1
ATOM 1151 N N . ALA A 1 97 ? -31.15192 23.99376 6.75516 1.000 44.66993 177 ALA A N 1
ATOM 1152 C CA . ALA A 1 97 ? -29.80874 23.64360 6.30620 1.000 44.20716 177 ALA A CA 1
ATOM 1153 C C . ALA A 1 97 ? -29.79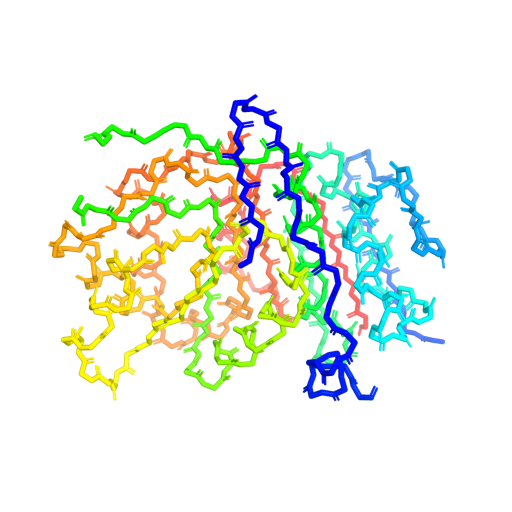888 23.25571 4.83421 1.000 47.35521 177 ALA A C 1
ATOM 1154 O O . ALA A 1 97 ? -28.77112 23.39698 4.16279 1.000 47.13087 177 ALA A O 1
ATOM 1161 N N . ASN A 1 98 ? -30.92521 22.76961 4.31605 1.000 44.76082 178 ASN A N 1
ATOM 1162 C CA . ASN A 1 98 ? -31.04727 22.41807 2.90776 1.000 49.53533 178 ASN A CA 1
ATOM 1163 C C . ASN A 1 98 ? -31.49026 23.59235 2.04302 1.000 38.80997 178 ASN A C 1
ATOM 1164 O O . ASN A 1 98 ? -31.72325 23.40665 0.84380 1.000 47.21741 178 ASN A O 1
ATOM 1175 N N . GLY A 1 99 ? -31.61042 24.78817 2.61700 1.000 44.34968 179 GLY A N 1
ATOM 1176 C CA . GLY A 1 99 ? -31.91635 25.97282 1.84045 1.000 42.69297 179 GLY A CA 1
ATOM 1177 C C . GLY A 1 99 ? -33.37562 26.17179 1.50537 1.000 45.85365 179 GLY A C 1
ATOM 1178 O O . GLY A 1 99 ? -33.68380 26.86744 0.53279 1.000 44.20006 179 GLY A O 1
ATOM 1182 N N . ARG A 1 100 ? -34.28612 25.60076 2.28765 1.000 39.59523 180 ARG A N 1
ATOM 1183 C CA . ARG A 1 100 ? -35.71127 25.64101 2.00186 1.000 41.62203 180 ARG A CA 1
ATOM 1184 C C . ARG A 1 100 ? -36.42688 26.59735 2.94900 1.000 46.98191 180 ARG A C 1
ATOM 1185 O O . ARG A 1 100 ? -35.95127 26.89318 4.04881 1.000 42.11719 180 ARG A O 1
ATOM 1206 N N . ASP A 1 101 ? -37.58407 27.08200 2.50129 1.000 36.34215 181 ASP A N 1
ATOM 1207 C CA . ASP A 1 101 ? -38.45224 27.91553 3.32012 1.000 39.33460 181 ASP A CA 1
ATOM 1208 C C . ASP A 1 101 ? -39.36384 27.04176 4.17890 1.000 39.61727 181 ASP A C 1
ATOM 1209 O O . ASP A 1 101 ? -39.62027 25.87621 3.86821 1.000 37.40128 181 ASP A O 1
ATOM 1218 N N . LEU A 1 102 ? -39.86196 27.62670 5.26901 1.000 39.00818 182 LEU A N 1
ATOM 1219 C CA . LEU A 1 102 ? -40.59384 26.87354 6.27946 1.000 42.25559 182 LEU A CA 1
ATOM 1220 C C . LEU A 1 102 ? -41.82440 27.64309 6.73178 1.000 43.14467 182 LEU A C 1
ATOM 1221 O O . LEU A 1 102 ? -41.73816 28.83250 7.05379 1.000 37.78281 182 LEU A O 1
ATOM 1237 N N . MET A 1 103 ? -42.96353 26.95310 6.75454 1.000 36.39497 183 MET A N 1
ATOM 1238 C CA . MET A 1 103 ? -44.19424 27.43385 7.37593 1.000 37.62485 183 MET A CA 1
ATOM 1239 C C . MET A 1 103 ? -44.50040 26.48658 8.53040 1.000 41.53883 183 MET A C 1
ATOM 1240 O O . MET A 1 103 ? -44.88027 25.33274 8.30524 1.000 37.87085 183 MET A O 1
ATOM 1254 N N . ALA A 1 104 ? -44.32800 26.96454 9.76062 1.000 39.18948 184 ALA A N 1
ATOM 1255 C CA . ALA A 1 104 ? -44.45053 26.13426 10.95335 1.000 35.35659 184 ALA A CA 1
ATOM 1256 C C . ALA A 1 104 ? -45.70349 26.52337 11.72572 1.000 43.11721 184 ALA A C 1
ATOM 1257 O O . ALA A 1 104 ? -45.85784 27.68180 12.12675 1.000 43.50405 184 ALA A O 1
ATOM 1264 N N . CYS A 1 105 ? -46.58715 25.55471 11.93801 1.000 43.39096 185 CYS A N 1
ATOM 1265 C CA . CYS A 1 105 ? -47.80853 25.73554 12.71703 1.000 43.11284 185 CYS A CA 1
ATOM 1266 C C . CYS A 1 105 ? -47.64196 24.91448 13.99359 1.000 46.16916 185 CYS A C 1
ATOM 1267 O O . CYS A 1 105 ? -47.93152 23.71783 14.01893 1.000 47.84946 185 CYS A O 1
ATOM 1275 N N . ALA A 1 106 ? -47.16503 25.56628 15.05336 1.000 45.42317 186 ALA A N 1
ATOM 1276 C CA . ALA A 1 106 ? -46.82537 24.89647 16.30008 1.000 67.71622 186 ALA A CA 1
ATOM 1277 C C . ALA A 1 106 ? -47.43623 25.63913 17.47838 1.000 74.87772 186 ALA A C 1
ATOM 1278 O O . ALA A 1 106 ? -47.69040 26.84474 17.41074 1.000 64.50105 186 ALA A O 1
ATOM 1285 N N . GLN A 1 107 ? -47.66101 24.90619 18.56636 1.000 91.51410 187 GLN A N 1
ATOM 1286 C CA . GLN A 1 107 ? -48.19869 25.49971 19.77953 1.000 105.84313 187 GLN A CA 1
ATOM 1287 C C . GLN A 1 107 ? -47.07737 26.17649 20.56940 1.000 112.75416 187 GLN A C 1
ATOM 1288 O O . GLN A 1 107 ? -45.90274 26.14653 20.19057 1.000 104.49399 187 GLN A O 1
ATOM 1302 N N . THR A 1 108 ? -47.44778 26.79255 21.69375 1.000 123.60796 188 THR A N 1
ATOM 1303 C CA . THR A 1 108 ? -46.48635 27.57049 22.46945 1.000 118.84389 188 THR A CA 1
ATOM 1304 C C . THR A 1 108 ? -45.35412 26.69421 22.99417 1.000 118.51724 188 THR A C 1
ATOM 1305 O O . THR A 1 108 ? -44.17255 27.01371 22.81811 1.000 108.01683 188 THR A O 1
ATOM 1316 N N . GLY A 1 109 ? -45.69663 25.58427 23.64469 1.000 117.80164 189 GLY A N 1
ATOM 1317 C CA . GLY A 1 109 ? -44.70933 24.73248 24.28102 1.000 117.98579 189 GLY A CA 1
ATOM 1318 C C . GLY A 1 109 ? -43.87856 23.88029 23.34751 1.000 114.52044 189 GLY A C 1
ATOM 1319 O O . GLY A 1 109 ? -43.05944 23.08970 23.82662 1.000 99.99862 189 GLY A O 1
ATOM 1323 N N . SER A 1 110 ? -44.05461 24.01792 22.03433 1.000 114.28720 190 SER A N 1
ATOM 1324 C CA . SER A 1 110 ? -43.31663 23.19365 21.08680 1.000 93.82033 190 SER A CA 1
ATOM 1325 C C . SER A 1 110 ? -41.83047 23.51953 21.04556 1.000 80.46088 190 SER A C 1
ATOM 1326 O O . SER A 1 110 ? -41.06794 22.75765 20.44325 1.000 67.09892 190 SER A O 1
ATOM 1334 N N . GLY A 1 111 ? -41.40018 24.61214 21.67000 1.000 87.39271 191 GLY A N 1
ATOM 1335 C CA . GLY A 1 111 ? -40.02279 25.04597 21.55445 1.000 80.39401 191 GLY A CA 1
ATOM 1336 C C . GLY A 1 111 ? -39.81653 25.83657 20.28049 1.000 74.23631 191 GLY A C 1
ATOM 1337 O O . GLY A 1 111 ? -38.91984 25.53540 19.48602 1.000 62.66177 191 GLY A O 1
ATOM 1341 N N . LYS A 1 112 ? -40.65483 26.85595 20.07824 1.000 69.51251 192 LYS A N 1
ATOM 1342 C CA . LYS A 1 112 ? -40.63533 27.60102 18.82406 1.000 71.93826 192 LYS A CA 1
ATOM 1343 C C . LYS A 1 112 ? -39.39009 28.47022 18.70736 1.000 60.16014 192 LYS A C 1
ATOM 1344 O O . LYS A 1 112 ? -38.75204 28.51332 17.64925 1.000 57.28137 192 LYS A O 1
ATOM 1363 N N . THR A 1 113 ? -39.03967 29.18623 19.77997 1.000 56.83323 193 THR A N 1
ATOM 1364 C CA . THR A 1 113 ? -37.95102 30.15657 19.71200 1.000 60.74070 193 THR A CA 1
ATOM 1365 C C . THR A 1 113 ? -36.67548 29.51013 19.18528 1.000 48.84935 193 THR A C 1
ATOM 1366 O O . THR A 1 113 ? -36.08880 29.97003 18.20001 1.000 52.31919 193 THR A O 1
ATOM 1377 N N . GLY A 1 114 ? -36.22908 28.43538 19.83581 1.000 50.48273 194 GLY A N 1
ATOM 1378 C CA . GLY A 1 114 ? -35.14534 27.65021 19.27863 1.000 38.69137 194 GLY A CA 1
ATOM 1379 C C . GLY A 1 114 ? -35.48466 27.04669 17.93415 1.000 43.77909 194 GLY A C 1
ATOM 1380 O O . GLY A 1 114 ? -34.57840 26.74694 17.14926 1.000 44.51330 194 GLY A O 1
ATOM 1384 N N . GLY A 1 115 ? -36.77711 26.87603 17.64501 1.000 43.32189 195 GLY A N 1
ATOM 1385 C CA . GLY A 1 115 ? -37.17628 26.32646 16.36011 1.000 46.91404 195 GLY A CA 1
ATOM 1386 C C . GLY A 1 115 ? -36.67707 27.14433 15.18424 1.000 45.93212 195 GLY A C 1
ATOM 1387 O O . GLY A 1 115 ? -36.31812 26.59083 14.14237 1.000 46.37253 195 GLY A O 1
ATOM 1391 N N . PHE A 1 116 ? -36.65517 28.47365 15.32546 1.000 46.99464 196 PHE A N 1
ATOM 1392 C CA . PHE A 1 116 ? -36.12656 29.32756 14.27115 1.000 40.66585 196 PHE A CA 1
ATOM 1393 C C . PHE A 1 116 ? -34.78366 29.96189 14.60762 1.000 40.35458 196 PHE A C 1
ATOM 1394 O O . PHE A 1 116 ? -34.04038 30.30518 13.68311 1.000 38.46261 196 PHE A O 1
ATOM 1411 N N . LEU A 1 117 ? -34.43768 30.09757 15.89115 1.000 41.65228 197 LEU A N 1
ATOM 1412 C CA . LEU A 1 117 ? -33.15541 30.70022 16.24713 1.000 41.47256 197 LEU A CA 1
ATOM 1413 C C . LEU A 1 117 ? -31.99282 29.78051 15.88715 1.000 42.38898 197 LEU A C 1
ATOM 1414 O O . LEU A 1 117 ? -30.98340 30.22790 15.33069 1.000 42.31643 197 LEU A O 1
ATOM 1430 N N . PHE A 1 118 ? -32.11084 28.49174 16.20514 1.000 38.18071 198 PHE A N 1
ATOM 1431 C CA . PHE A 1 118 ? -31.00968 27.56874 15.93771 1.000 45.48368 198 PHE A CA 1
ATOM 1432 C C . PHE A 1 118 ? -30.69768 27.45962 14.45107 1.000 46.32100 198 PHE A C 1
ATOM 1433 O O . PHE A 1 118 ? -29.52722 27.64263 14.07229 1.000 49.66005 198 PHE A O 1
ATOM 1450 N N . PRO A 1 119 ? -31.65584 27.16588 13.56647 1.000 41.52892 199 PRO A N 1
ATOM 1451 C CA . PRO A 1 119 ? -31.31099 27.11013 12.13490 1.000 44.21630 199 PRO A CA 1
ATOM 1452 C C . PRO A 1 119 ? -30.77101 28.42449 11.59887 1.000 42.27877 199 PRO A C 1
ATOM 1453 O O . PRO A 1 119 ? -29.82943 28.42053 10.79676 1.000 42.18342 199 PRO A O 1
ATOM 1464 N N . VAL A 1 120 ? -31.34000 29.55557 12.01926 1.000 44.75964 200 VAL A N 1
ATOM 1465 C CA . VAL A 1 120 ? -30.89499 30.84425 11.49549 1.000 45.49849 200 VAL A CA 1
ATOM 1466 C C . VAL A 1 120 ? -29.48908 31.16548 11.99264 1.000 48.72489 200 VAL A C 1
ATOM 1467 O O . VAL A 1 120 ? -28.61406 31.55839 11.21225 1.000 41.77438 200 VAL A O 1
ATOM 1480 N N . LEU A 1 121 ? -29.24929 31.00654 13.29775 1.000 40.53105 201 LEU A N 1
ATOM 1481 C CA . LEU A 1 121 ? -27.91272 31.25537 13.83051 1.000 48.70192 201 LEU A CA 1
ATOM 1482 C C . LEU A 1 121 ? -26.89838 30.27841 13.24747 1.000 51.23911 201 LEU A C 1
ATOM 1483 O O . LEU A 1 121 ? -25.76115 30.65845 12.94416 1.000 45.39345 201 LEU A O 1
ATOM 1499 N N . SER A 1 122 ? -27.28988 29.01217 13.08952 1.000 44.31636 202 SER A N 1
ATOM 1500 C CA . SER A 1 122 ? -26.38683 28.02298 12.51081 1.000 46.08263 202 SER A CA 1
ATOM 1501 C C . SER A 1 122 ? -25.95890 28.43075 11.10609 1.000 50.32755 202 SER A C 1
ATOM 1502 O O . SER A 1 122 ? -24.76434 28.44612 10.78650 1.000 46.42277 202 SER A O 1
ATOM 1510 N N . GLU A 1 123 ? -26.92567 28.76998 10.24989 1.000 44.12576 203 GLU A N 1
ATOM 1511 C CA . GLU A 1 123 ? -26.59125 29.15309 8.88320 1.000 46.49318 203 GLU A CA 1
ATOM 1512 C C . GLU A 1 123 ? -25.87552 30.49685 8.83847 1.000 55.94226 203 GLU A C 1
ATOM 1513 O O . GLU A 1 123 ? -25.02420 30.71318 7.96897 1.000 44.00861 203 GLU A O 1
ATOM 1525 N N . SER A 1 124 ? -26.19865 31.40671 9.76157 1.000 43.72933 204 SER A N 1
ATOM 1526 C CA . SER A 1 124 ? -25.49160 32.68236 9.81244 1.000 48.33424 204 SER A CA 1
ATOM 1527 C C . SER A 1 124 ? -24.04107 32.49125 10.24252 1.000 51.98416 204 SER A C 1
ATOM 1528 O O . SER A 1 124 ? -23.14041 33.16054 9.72299 1.000 53.27200 204 SER A O 1
ATOM 1536 N N . PHE A 1 125 ? -23.79421 31.57786 11.18586 1.000 51.84515 205 PHE A N 1
ATOM 1537 C CA . PHE A 1 125 ? -22.43294 31.35762 11.66159 1.000 46.70513 205 PHE A CA 1
ATOM 1538 C C . PHE A 1 125 ? -21.52049 30.84934 10.54973 1.000 56.18983 205 PHE A C 1
ATOM 1539 O O . PHE A 1 125 ? -20.32499 31.16450 10.53628 1.000 52.11294 205 PHE A O 1
ATOM 1556 N N . LYS A 1 126 ? -22.05493 30.06632 9.61145 1.000 50.25108 206 LYS A N 1
ATOM 1557 C CA . LYS A 1 126 ? -21.21787 29.40934 8.61652 1.000 59.55243 206 LYS A CA 1
ATOM 1558 C C . LYS A 1 126 ? -21.12731 30.16262 7.29566 1.000 51.79969 206 LYS A C 1
ATOM 1559 O O . LYS A 1 126 ? -20.14936 29.97033 6.56497 1.000 61.72956 206 LYS A O 1
ATOM 1578 N N . THR A 1 127 ? -22.10270 31.01530 6.97215 1.000 54.64974 207 THR A N 1
ATOM 1579 C CA . THR A 1 127 ? -22.06481 31.77837 5.73000 1.000 53.44988 207 THR A CA 1
ATOM 1580 C C . THR A 1 127 ? -21.68726 33.24009 5.93121 1.000 53.40659 207 THR A C 1
ATOM 1581 O O . THR A 1 127 ? -21.18194 33.86605 4.99321 1.000 57.32724 207 THR A O 1
ATOM 1592 N N . GLY A 1 128 ? -21.92318 33.79690 7.11552 1.000 52.11649 208 GLY A N 1
ATOM 1593 C CA . GLY A 1 128 ? -21.49093 35.13746 7.42710 1.000 51.94695 208 GLY A CA 1
ATOM 1594 C C . GLY A 1 128 ? -22.31776 36.20696 6.74492 1.000 48.63793 208 GLY A C 1
ATOM 1595 O O . GLY A 1 128 ? -23.28681 35.92395 6.03364 1.000 51.15121 208 GLY A O 1
ATOM 1599 N N . PRO A 1 129 ? -21.94297 37.46577 6.95306 1.000 45.21627 209 PRO A N 1
ATOM 1600 C CA . PRO A 1 129 ? -22.68576 38.58062 6.36361 1.000 47.75421 209 PRO A CA 1
ATOM 1601 C C . PRO A 1 129 ? -22.20184 38.93216 4.96359 1.000 58.86808 209 PRO A C 1
ATOM 1602 O O . PRO A 1 129 ? -21.12560 38.52739 4.52047 1.000 62.52180 209 PRO A O 1
ATOM 1613 N N . SER A 1 130 ? -23.03067 39.70602 4.27230 1.000 58.98883 210 SER A N 1
ATOM 1614 C CA . SER A 1 130 ? -22.67357 40.27991 2.98653 1.000 51.88472 210 SER A CA 1
ATOM 1615 C C . SER A 1 130 ? -21.92399 41.58899 3.18741 1.000 62.33987 210 SER A C 1
ATOM 1616 O O . SER A 1 130 ? -22.07712 42.25504 4.21620 1.000 60.93613 210 SER A O 1
ATOM 1624 N N . PRO A 1 131 ? -21.10248 41.99119 2.22021 1.000 71.87381 211 PRO A N 1
ATOM 1625 C CA . PRO A 1 131 ? -20.34546 43.23839 2.37610 1.000 73.36892 211 PRO A CA 1
ATOM 1626 C C . PRO A 1 131 ? -21.26012 44.45167 2.42527 1.000 71.32157 211 PRO A C 1
ATOM 1627 O O . PRO A 1 131 ? -22.32599 44.48515 1.80534 1.000 76.12548 211 PRO A O 1
ATOM 1638 N N . GLN A 1 132 ? -20.82294 45.46391 3.18412 1.000 84.17791 212 GLN A N 1
ATOM 1639 C CA . GLN A 1 132 ? -21.56994 46.69996 3.35101 1.000 89.71864 212 GLN A CA 1
ATOM 1640 C C . GLN A 1 132 ? -20.82238 47.86524 2.71303 1.000 96.37199 212 GLN A C 1
ATOM 1641 O O . GLN A 1 132 ? -19.58929 47.91711 2.78064 1.000 95.77473 212 GLN A O 1
ATOM 1655 N N . PRO A 1 133 ? -21.53062 48.81797 2.09107 1.000 104.95330 213 PRO A N 1
ATOM 1656 C CA . PRO A 1 133 ? -20.85208 49.96558 1.45906 1.000 102.19402 213 PRO A CA 1
ATOM 1657 C C . PRO A 1 133 ? -20.40366 51.00975 2.47785 1.000 98.10687 213 PRO A C 1
ATOM 1658 O O . PRO A 1 133 ? -20.84513 52.16274 2.47062 1.000 89.78195 213 PRO A O 1
ATOM 1669 N N . GLU A 1 134 ? -19.50782 50.60081 3.37051 1.000 110.00631 214 GLU A N 1
ATOM 1670 C CA . GLU A 1 134 ? -18.99728 51.48568 4.41045 1.000 99.78833 214 GLU A CA 1
ATOM 1671 C C . GLU A 1 134 ? -17.79128 52.27420 3.91016 1.000 82.55131 214 GLU A C 1
ATOM 1672 O O . GLU A 1 134 ? -17.56212 53.40912 4.32817 1.000 75.30433 214 GLU A O 1
ATOM 1684 N N . ARG A 1 142 ? -23.47043 54.34348 8.23789 1.000 83.36561 222 ARG A N 1
ATOM 1685 C CA . ARG A 1 142 ? -24.48784 55.10374 8.95509 1.000 91.72994 222 ARG A CA 1
ATOM 1686 C C . ARG A 1 142 ? -25.76539 54.27926 9.08415 1.000 83.69062 222 ARG A C 1
ATOM 1687 O O . ARG A 1 142 ? -26.42442 54.29773 10.12399 1.000 78.04561 222 ARG A O 1
ATOM 1708 N N . LYS A 1 143 ? -26.10772 53.55534 8.02206 1.000 82.10011 223 LYS A N 1
ATOM 1709 C CA . LYS A 1 143 ? -27.22555 52.62849 8.06779 1.000 68.72814 223 LYS A CA 1
ATOM 1710 C C . LYS A 1 143 ? -26.79532 51.31152 8.70899 1.000 62.57719 223 LYS A C 1
ATOM 1711 O O . LYS A 1 143 ? -25.60958 50.97519 8.76904 1.000 64.00380 223 LYS A O 1
ATOM 1730 N N . ALA A 1 144 ? -27.78052 50.56276 9.19177 1.000 61.04168 224 ALA A N 1
ATOM 1731 C CA . ALA A 1 144 ? -27.56788 49.20192 9.66231 1.000 56.64990 224 ALA A CA 1
ATOM 1732 C C . ALA A 1 144 ? -27.95475 48.22474 8.55990 1.000 48.73985 224 ALA A C 1
ATOM 1733 O O . ALA A 1 144 ? -28.93002 48.44503 7.83504 1.000 52.46328 224 ALA A O 1
ATOM 1740 N N . TYR A 1 145 ? -27.17840 47.14833 8.43178 1.000 41.11342 225 TYR A N 1
ATOM 1741 C CA . TYR A 1 145 ? -27.35688 46.14902 7.38054 1.000 50.78588 225 TYR A CA 1
ATOM 1742 C C . TYR A 1 145 ? -27.53531 44.78078 8.02849 1.000 50.69367 225 TYR A C 1
ATOM 1743 O O . TYR A 1 145 ? -26.63510 43.93095 7.97789 1.000 46.32486 225 TYR A O 1
ATOM 1761 N N . PRO A 1 146 ? -28.68961 44.53625 8.64689 1.000 46.06942 226 PRO A N 1
ATOM 1762 C CA . PRO A 1 146 ? -28.89469 43.25821 9.33761 1.000 47.35861 226 PRO A CA 1
ATOM 1763 C C . PRO A 1 146 ? -28.86491 42.08257 8.37400 1.000 46.02078 226 PRO A C 1
ATOM 1764 O O . PRO A 1 146 ? -29.35440 42.16229 7.24499 1.000 48.52238 226 PRO A O 1
ATOM 1775 N N . THR A 1 147 ? -28.27867 40.98118 8.83787 1.000 36.85704 227 THR A N 1
ATOM 1776 C CA . THR A 1 147 ? -28.28494 39.73239 8.08900 1.000 36.50805 227 THR A CA 1
ATOM 1777 C C . THR A 1 147 ? -29.54475 38.91384 8.34631 1.000 45.56800 227 THR A C 1
ATOM 1778 O O . THR A 1 147 ? -29.99471 38.18516 7.45346 1.000 39.40544 227 THR A O 1
ATOM 1789 N N . ALA A 1 148 ? -30.12978 39.03016 9.53967 1.000 41.18507 228 ALA A N 1
ATOM 1790 C CA . ALA A 1 148 ? -31.34280 38.31326 9.90992 1.000 42.64024 228 ALA A CA 1
ATOM 1791 C C . ALA A 1 148 ? -32.31157 39.27175 10.58797 1.000 44.86509 228 ALA A C 1
ATOM 1792 O O . ALA A 1 148 ? -31.90807 40.09077 11.41925 1.000 39.26299 228 ALA A O 1
ATOM 1799 N N . VAL A 1 149 ? -33.58972 39.16702 10.22912 1.000 38.25327 229 VAL A N 1
ATOM 1800 C CA . VAL A 1 149 ? -34.64074 40.01218 10.78426 1.000 34.80687 229 VAL A CA 1
ATOM 1801 C C . VAL A 1 149 ? -35.73625 39.10944 11.33439 1.000 41.71682 229 VAL A C 1
ATOM 1802 O O . VAL A 1 149 ? -36.20271 38.19909 10.63982 1.000 39.84733 229 VAL A O 1
ATOM 1815 N N . ILE A 1 150 ? -36.13780 39.35545 12.57975 1.000 44.08284 230 ILE A N 1
ATOM 1816 C CA . ILE A 1 150 ? -37.19760 38.60042 13.24056 1.000 36.58475 230 ILE A CA 1
ATOM 1817 C C . ILE A 1 150 ? -38.25532 39.59127 13.70378 1.000 34.10617 230 ILE A C 1
ATOM 1818 O O . ILE A 1 150 ? -37.97077 40.47045 14.52614 1.000 40.29369 230 ILE A O 1
ATOM 1834 N N . MET A 1 151 ? -39.47158 39.44350 13.19041 1.000 37.69737 231 MET A N 1
ATOM 1835 C CA . MET A 1 151 ? -40.59553 40.27377 13.59705 1.000 41.14477 231 MET A CA 1
ATOM 1836 C C . MET A 1 151 ? -41.47147 39.51021 14.58208 1.000 37.11500 231 MET A C 1
ATOM 1837 O O . MET A 1 151 ? -41.70245 38.30762 14.42208 1.000 42.40893 231 MET A O 1
ATOM 1851 N N . ALA A 1 152 ? -41.95037 40.21288 15.59981 1.000 36.79672 232 ALA A N 1
ATOM 1852 C CA . ALA A 1 152 ? -42.77968 39.63760 16.64684 1.000 42.24838 232 ALA A CA 1
ATOM 1853 C C . ALA A 1 152 ? -43.87170 40.62638 17.01652 1.000 40.81253 232 ALA A C 1
ATOM 1854 O O . ALA A 1 152 ? -43.72353 41.83582 16.80432 1.000 39.95247 232 ALA A O 1
ATOM 1861 N N . PRO A 1 153 ? -44.98409 40.14280 17.57977 1.000 36.18492 233 PRO A N 1
ATOM 1862 C CA . PRO A 1 153 ? -46.11867 41.04264 17.84108 1.000 36.82280 233 PRO A CA 1
ATOM 1863 C C . PRO A 1 153 ? -45.92121 41.98842 19.01202 1.000 39.05086 233 PRO A C 1
ATOM 1864 O O . PRO A 1 153 ? -46.48796 43.08801 18.99242 1.000 43.04929 233 PRO A O 1
ATOM 1875 N N . THR A 1 154 ? -45.16519 41.60513 20.03783 1.000 42.46195 234 THR A N 1
ATOM 1876 C CA . THR A 1 154 ? -45.13042 42.37075 21.27321 1.000 42.44121 234 THR A CA 1
ATOM 1877 C C . THR A 1 154 ? -43.69951 42.61745 21.72515 1.000 41.19338 234 THR A C 1
ATOM 1878 O O . THR A 1 154 ? -42.76201 41.91591 21.33422 1.000 35.07235 234 THR A O 1
ATOM 1889 N N . ARG A 1 155 ? -43.55845 43.63541 22.57741 1.000 39.00288 235 ARG A N 1
ATOM 1890 C CA . ARG A 1 155 ? -42.26412 43.94514 23.17352 1.000 46.53716 235 ARG A CA 1
ATOM 1891 C C . ARG A 1 155 ? -41.74170 42.77189 23.99237 1.000 39.90612 235 ARG A C 1
ATOM 1892 O O . ARG A 1 155 ? -40.55833 42.42088 23.90559 1.000 42.27407 235 ARG A O 1
ATOM 1913 N N . GLU A 1 156 ? -42.60699 42.15781 24.80026 1.000 42.07663 236 GLU A N 1
ATOM 1914 C CA . GLU A 1 156 ? -42.16577 41.07185 25.66905 1.000 52.86567 236 GLU A CA 1
ATOM 1915 C C . GLU A 1 156 ? -41.64701 39.89333 24.85419 1.000 39.25782 236 GLU A C 1
ATOM 1916 O O . GLU A 1 156 ? -40.59139 39.32899 25.16162 1.000 42.58747 236 GLU A O 1
ATOM 1928 N N . LEU A 1 157 ? -42.38034 39.49975 23.81035 1.000 40.44684 237 LEU A N 1
ATOM 1929 C CA . LEU A 1 157 ? -41.93145 38.37583 22.99422 1.000 44.66846 237 LEU A CA 1
ATOM 1930 C C . LEU A 1 157 ? -40.65141 38.72288 22.24371 1.000 35.57722 237 LEU A C 1
ATOM 1931 O O . LEU A 1 157 ? -39.74689 37.88792 22.12949 1.000 44.58802 237 LEU A O 1
ATOM 1947 N N . ALA A 1 158 ? -40.54878 39.95280 21.73444 1.000 41.99801 238 ALA A N 1
ATOM 1948 C CA . ALA A 1 158 ? -39.31203 40.37201 21.08367 1.000 38.62472 238 ALA A CA 1
ATOM 1949 C C . ALA A 1 158 ? -38.14645 40.34880 22.06385 1.000 44.96383 238 ALA A C 1
ATOM 1950 O O . ALA A 1 158 ? -37.01983 39.99704 21.69350 1.000 39.69794 238 ALA A O 1
ATOM 1957 N N . THR A 1 159 ? -38.39924 40.71328 23.32449 1.000 40.80481 239 THR A N 1
ATOM 1958 C CA . THR A 1 159 ? -37.33810 40.67786 24.32562 1.000 42.01819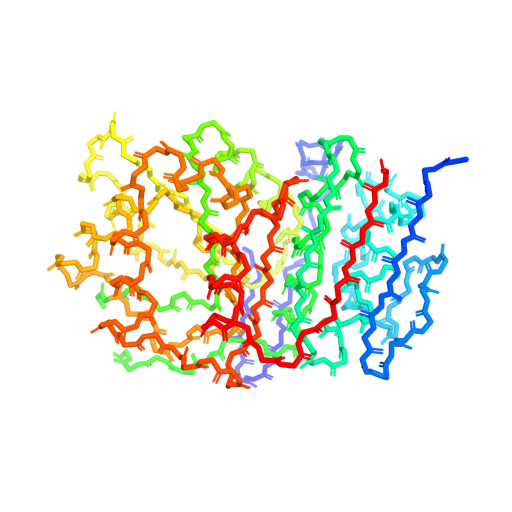 239 THR A CA 1
ATOM 1959 C C . THR A 1 159 ? -36.93352 39.24378 24.64598 1.000 42.26379 239 THR A C 1
ATOM 1960 O O . THR A 1 159 ? -35.74372 38.95460 24.82099 1.000 44.88670 239 THR A O 1
ATOM 1971 N N . GLN A 1 160 ? -37.90744 38.33248 24.72771 1.000 39.41842 240 GLN A N 1
ATOM 1972 C CA . GLN A 1 160 ? -37.58995 36.92475 24.95153 1.000 42.25929 240 GLN A CA 1
ATOM 1973 C C . GLN A 1 160 ? -36.70726 36.38009 23.83639 1.000 38.99645 240 GLN A C 1
ATOM 1974 O O . GLN A 1 160 ? -35.69529 35.71953 24.09415 1.000 39.03121 240 GLN A O 1
ATOM 1988 N N . ILE A 1 161 ? -37.09341 36.62654 22.58307 1.000 44.25384 241 ILE A N 1
ATOM 1989 C CA . ILE A 1 161 ? -36.27865 36.18222 21.45633 1.000 46.79790 241 ILE A CA 1
ATOM 1990 C C . ILE A 1 161 ? -34.88743 36.79490 21.54527 1.000 43.84159 241 ILE A C 1
ATOM 1991 O O . ILE A 1 161 ? -33.87398 36.10950 21.35906 1.000 38.92201 241 ILE A O 1
ATOM 2007 N N . PHE A 1 162 ? -34.81798 38.09323 21.84420 1.000 49.93056 242 PHE A N 1
ATOM 2008 C CA . PHE A 1 162 ? -33.52969 38.76713 21.96627 1.000 41.80808 242 PHE A CA 1
ATOM 2009 C C . PHE A 1 162 ? -32.66260 38.10143 23.02773 1.000 50.46978 242 PHE A C 1
ATOM 2010 O O . PHE A 1 162 ? -31.47258 37.84700 22.80533 1.000 46.42799 242 PHE A O 1
ATOM 2027 N N . ASP A 1 163 ? -33.24765 37.79915 24.18939 1.000 42.96948 243 ASP A N 1
ATOM 2028 C CA . ASP A 1 163 ? -32.47376 37.19163 25.26728 1.000 47.06776 243 ASP A CA 1
ATOM 2029 C C . ASP A 1 163 ? -31.91459 35.83643 24.85112 1.000 48.95167 243 ASP A C 1
ATOM 2030 O O . ASP A 1 163 ? -30.74318 35.53513 25.10940 1.000 46.18203 243 ASP A O 1
ATOM 2039 N N . GLU A 1 164 ? -32.73543 35.00291 24.20608 1.000 40.93363 244 GLU A N 1
ATOM 2040 C CA . GLU A 1 164 ? -32.24528 33.70943 23.73914 1.000 48.68890 244 GLU A CA 1
ATOM 2041 C C . GLU A 1 164 ? -31.17901 33.88091 22.66368 1.000 47.76049 244 GLU A C 1
ATOM 2042 O O . GLU A 1 164 ? -30.18894 33.13986 22.63862 1.000 44.70628 244 GLU A O 1
ATOM 2054 N N . ALA A 1 165 ? -31.36189 34.85205 21.76573 1.000 45.26590 245 ALA A N 1
ATOM 2055 C CA . ALA A 1 165 ? -30.35540 35.10026 20.73887 1.000 44.37129 245 ALA A CA 1
ATOM 2056 C C . ALA A 1 165 ? -29.02979 35.52149 21.36015 1.000 48.86959 245 ALA A C 1
ATOM 2057 O O . ALA A 1 165 ? -27.96433 35.04326 20.95175 1.000 48.88864 245 ALA A O 1
ATOM 2064 N N . LYS A 1 166 ? -29.07473 36.42118 22.34705 1.000 45.45235 246 LYS A N 1
ATOM 2065 C CA . LYS A 1 166 ? -27.85292 36.82450 23.03623 1.000 53.23737 246 LYS A CA 1
ATOM 2066 C C . LYS A 1 166 ? -27.14817 35.62110 23.64666 1.000 48.84580 246 LYS A C 1
ATOM 2067 O O . LYS A 1 166 ? -25.91411 35.54131 23.63595 1.000 53.52989 246 LYS A O 1
ATOM 2086 N N . LYS A 1 167 ? -27.91954 34.67141 24.17980 1.000 47.57514 247 LYS A N 1
ATOM 2087 C CA . LYS A 1 167 ? -27.32967 33.49630 24.81199 1.000 43.78343 247 LYS A CA 1
ATOM 2088 C C . LYS A 1 167 ? -26.48989 32.70073 23.82068 1.000 53.10964 247 LYS A C 1
ATOM 2089 O O . LYS A 1 167 ? -25.32768 32.37742 24.09138 1.000 48.98952 247 LYS A O 1
ATOM 2108 N N . PHE A 1 168 ? -27.05861 32.38480 22.65900 1.000 49.58219 248 PHE A N 1
ATOM 2109 C CA . PHE A 1 168 ? -26.42228 31.47117 21.72050 1.000 47.92035 248 PHE A CA 1
ATOM 2110 C C . PHE A 1 168 ? -25.53428 32.16825 20.69812 1.000 48.69643 248 PHE A C 1
ATOM 2111 O O . PHE A 1 168 ? -24.81734 31.48143 19.96247 1.000 45.09176 248 PHE A O 1
ATOM 2128 N N . THR A 1 169 ? -25.55349 33.50036 20.63322 1.000 38.23306 249 THR A N 1
ATOM 2129 C CA . THR A 1 169 ? -24.54617 34.23639 19.87773 1.000 41.25283 249 THR A CA 1
ATOM 2130 C C . THR A 1 169 ? -23.23083 34.35806 20.63861 1.000 45.17751 249 THR A C 1
ATOM 2131 O O . THR A 1 169 ? -22.29772 34.99669 20.13958 1.000 44.27982 249 THR A O 1
ATOM 2142 N N . TYR A 1 170 ? -23.14615 33.76426 21.82664 1.000 45.06722 250 TYR A N 1
ATOM 2143 C CA . TYR A 1 170 ? -21.93349 33.78271 22.63509 1.000 51.99915 250 TYR A CA 1
ATOM 2144 C C . TYR A 1 170 ? -20.71785 33.37897 21.81160 1.000 53.33585 250 TYR A C 1
ATOM 2145 O O . TYR A 1 170 ? -20.67069 32.28109 21.24938 1.000 48.54024 250 TYR A O 1
ATOM 2163 N N . ARG A 1 171 ? -19.74248 34.28395 21.73285 1.000 43.81627 251 ARG A N 1
ATOM 2164 C CA . ARG A 1 171 ? -18.45504 34.13072 21.05853 1.000 46.38838 251 ARG A CA 1
ATOM 2165 C C . ARG A 1 171 ? -18.55909 34.28881 19.54491 1.000 52.01119 251 ARG A C 1
ATOM 2166 O O . ARG A 1 171 ? -17.52071 34.25772 18.87010 1.000 60.05652 251 ARG A O 1
ATOM 2187 N N . SER A 1 172 ? -19.75244 34.46439 18.98757 1.000 48.05890 252 SER A N 1
ATOM 2188 C CA . SER A 1 172 ? -19.92161 34.50355 17.54433 1.000 45.79005 252 SER A CA 1
ATOM 2189 C C . SER A 1 172 ? -19.81763 35.93374 17.01987 1.000 51.23967 252 SER A C 1
ATOM 2190 O O . SER A 1 172 ? -19.76904 36.90587 17.77716 1.000 52.06667 252 SER A O 1
ATOM 2198 N N . TRP A 1 173 ? -19.79462 36.05074 15.69191 1.000 45.99531 253 TRP A N 1
ATOM 2199 C CA . TRP A 1 173 ? -19.72809 37.34724 15.03276 1.000 46.82779 253 TRP A CA 1
ATOM 2200 C C . TRP A 1 173 ? -21.06039 38.08440 15.02482 1.000 48.84710 253 TRP A C 1
ATOM 2201 O O . TRP A 1 173 ? -21.08213 39.28232 14.72120 1.000 42.04206 253 TRP A O 1
ATOM 2222 N N . VAL A 1 174 ? -22.15886 37.41267 15.35580 1.000 46.98795 254 VAL A N 1
ATOM 2223 C CA . VAL A 1 174 ? -23.48959 37.99053 15.19484 1.000 44.90429 254 VAL A CA 1
ATOM 2224 C C . VAL A 1 174 ? -23.79588 38.89007 16.38492 1.000 43.41059 254 VAL A C 1
ATOM 2225 O O . VAL A 1 174 ? -23.75614 38.44976 17.53871 1.000 46.47432 254 VAL A O 1
ATOM 2238 N N . LYS A 1 175 ? -24.11369 40.14967 16.10382 1.000 43.37033 255 LYS A N 1
ATOM 2239 C CA . LYS A 1 175 ? -24.53979 41.10188 17.12001 1.000 50.14248 255 LYS A CA 1
ATOM 2240 C C . LYS A 1 175 ? -26.05645 41.23575 17.06647 1.000 46.36162 255 LYS A C 1
ATOM 2241 O O . LYS A 1 175 ? -26.61108 41.65038 16.04272 1.000 42.20331 255 LYS A O 1
ATOM 2260 N N . ALA A 1 176 ? -26.71810 40.89955 18.16804 1.000 42.72465 256 ALA A N 1
ATOM 2261 C CA . ALA A 1 176 ? -28.16856 40.95893 18.24586 1.000 47.91028 256 ALA A CA 1
ATOM 2262 C C . ALA A 1 176 ? -28.62815 42.31353 18.77083 1.000 44.62794 256 ALA A C 1
ATOM 2263 O O . ALA A 1 176 ? -27.97050 42.93633 19.60824 1.000 48.30605 256 ALA A O 1
ATOM 2270 N N . CYS A 1 177 ? -29.77532 42.76224 18.26669 1.000 46.16652 257 CYS A N 1
ATOM 2271 C CA . CYS A 1 177 ? -30.38092 44.01444 18.69503 1.000 45.97796 257 CYS A CA 1
ATOM 2272 C C . CYS A 1 177 ? -31.89322 43.85189 18.65520 1.000 50.43365 257 CYS A C 1
ATOM 2273 O O . CYS A 1 177 ? -32.42381 43.07552 17.85623 1.000 50.63339 257 CYS A O 1
ATOM 2281 N N . VAL A 1 178 ? -32.58392 44.58639 19.52656 1.000 41.57073 258 VAL A N 1
ATOM 2282 C CA . VAL A 1 178 ? -34.03404 44.49565 19.65548 1.000 48.08686 258 VAL A CA 1
ATOM 2283 C C . VAL A 1 178 ? -34.62020 45.90033 19.69503 1.000 45.27960 258 VAL A C 1
ATOM 2284 O O . VAL A 1 178 ? -34.09014 46.78746 20.37284 1.000 46.06266 258 VAL A O 1
ATOM 2297 N N . VAL A 1 179 ? -35.71334 46.10085 18.95804 1.000 37.58801 259 VAL A N 1
ATOM 2298 C CA . VAL A 1 179 ? -36.43663 47.36624 18.93827 1.000 39.95857 259 VAL A CA 1
ATOM 2299 C C . VAL A 1 179 ? -37.92646 47.06262 19.02218 1.000 44.14039 259 VAL A C 1
ATOM 2300 O O . VAL A 1 179 ? -38.37990 45.98073 18.63869 1.000 45.99118 259 VAL A O 1
ATOM 2313 N N . TYR A 1 180 ? -38.69196 48.02474 19.53184 1.000 41.04024 260 TYR A N 1
ATOM 2314 C CA . TYR A 1 180 ? -40.12496 47.82822 19.69941 1.000 42.11736 260 TYR A CA 1
ATOM 2315 C C . TYR A 1 180 ? -40.79745 49.17651 19.90098 1.000 48.58970 260 TYR A C 1
ATOM 2316 O O . TYR A 1 180 ? -40.17312 50.14461 20.34212 1.000 47.67100 260 TYR A O 1
ATOM 2334 N N . GLY A 1 181 ? -42.08898 49.21975 19.57477 1.000 47.98246 261 GLY A N 1
ATOM 2335 C CA . GLY A 1 181 ? -42.87728 50.42007 19.73708 1.000 47.45455 261 GLY A CA 1
ATOM 2336 C C . GLY A 1 181 ? -43.23702 50.68431 21.18638 1.000 50.13197 261 GLY A C 1
ATOM 2337 O O . GLY A 1 181 ? -42.89715 49.93202 22.09914 1.000 50.40726 261 GLY A O 1
ATOM 2341 N N . GLY A 1 182 ? -43.95318 51.78732 21.39280 1.000 62.97846 262 GLY A N 1
ATOM 2342 C CA . GLY A 1 182 ? -44.31584 52.19069 22.73592 1.000 67.21162 262 GLY A CA 1
ATOM 2343 C C . GLY A 1 182 ? -43.14371 52.57252 23.60752 1.000 71.53539 262 GLY A C 1
ATOM 2344 O O . GLY A 1 182 ? -43.27647 52.60144 24.83290 1.000 76.17012 262 GLY A O 1
ATOM 2348 N N . SER A 1 183 ? -41.99650 52.86900 23.00779 1.000 71.53023 263 SER A N 1
ATOM 2349 C CA . SER A 1 183 ? -40.77252 53.21727 23.71278 1.000 71.52984 263 SER A CA 1
ATOM 2350 C C . SER A 1 183 ? -40.04121 54.26845 22.89417 1.000 70.93682 263 SER A C 1
ATOM 2351 O O . SER A 1 183 ? -40.12464 54.25871 21.65968 1.000 72.12940 263 SER A O 1
ATOM 2359 N N . PRO A 1 184 ? -39.32779 55.19109 23.54167 1.000 73.45038 264 PRO A N 1
ATOM 2360 C CA . PRO A 1 184 ? -38.68587 56.27603 22.78416 1.000 75.03183 264 PRO A CA 1
ATOM 2361 C C . PRO A 1 184 ? -37.73738 55.72837 21.72651 1.000 71.93392 264 PRO A C 1
ATOM 2362 O O . PRO A 1 184 ? -36.92696 54.83743 21.99263 1.000 69.85169 264 PRO A O 1
ATOM 2373 N N . ILE A 1 185 ? -37.84537 56.27826 20.51481 1.000 69.56905 265 ILE A N 1
ATOM 2374 C CA . ILE A 1 185 ? -37.05304 55.78809 19.39214 1.000 65.90969 265 ILE A CA 1
ATOM 2375 C C . ILE A 1 185 ? -35.62146 56.30681 19.41813 1.000 67.88560 265 ILE A C 1
ATOM 2376 O O . ILE A 1 185 ? -34.75128 55.73031 18.75293 1.000 54.68659 265 ILE A O 1
ATOM 2392 N N . GLY A 1 186 ? -35.34989 57.37440 20.17074 1.000 67.42298 266 GLY A N 1
ATOM 2393 C CA . GLY A 1 186 ? -34.00449 57.92774 20.19367 1.000 65.20311 266 GLY A CA 1
ATOM 2394 C C . GLY A 1 186 ? -32.95783 56.91697 20.62343 1.000 70.36591 266 GLY A C 1
ATOM 2395 O O . GLY A 1 186 ? -31.91625 56.77029 19.97893 1.000 59.98107 266 GLY A O 1
ATOM 2399 N N . ASN A 1 187 ? -33.21861 56.20531 21.72377 1.000 65.50197 267 ASN A N 1
ATOM 2400 C CA . ASN A 1 187 ? -32.23073 55.26033 22.23524 1.000 67.97016 267 ASN A CA 1
ATOM 2401 C C . ASN A 1 187 ? -32.10031 54.03547 21.33846 1.000 69.34771 267 ASN A C 1
ATOM 2402 O O . ASN A 1 187 ? -31.01458 53.45102 21.24600 1.000 67.83742 267 ASN A O 1
ATOM 2413 N N . GLN A 1 188 ? -33.18522 53.62775 20.67626 1.000 66.65002 268 GLN A N 1
ATOM 2414 C CA . GLN A 1 188 ? -33.10323 52.47873 19.78160 1.000 64.33742 268 GLN A CA 1
ATOM 2415 C C . GLN A 1 188 ? -32.22519 52.77558 18.57239 1.000 66.72830 268 GLN A C 1
ATOM 2416 O O . GLN A 1 188 ? -31.60245 51.86092 18.02101 1.000 66.85764 268 GLN A O 1
ATOM 2430 N N . LEU A 1 189 ? -32.15358 54.04069 18.15230 1.000 64.66926 269 LEU A N 1
ATOM 2431 C CA . LEU A 1 189 ? -31.26558 54.40041 17.05176 1.000 74.06139 269 LEU A CA 1
ATOM 2432 C C . LEU A 1 189 ? -29.80327 54.27822 17.46294 1.000 75.86974 269 LEU A C 1
ATOM 2433 O O . LEU A 1 189 ? -28.96590 53.82555 16.67336 1.000 71.48223 269 LEU A O 1
ATOM 2449 N N . ARG A 1 190 ? -29.47671 54.67657 18.69513 1.000 69.51397 270 ARG A N 1
ATOM 2450 C CA . ARG A 1 190 ? -28.09762 54.57441 19.16083 1.000 75.30312 270 ARG A CA 1
ATOM 2451 C C . ARG A 1 190 ? -27.65932 53.11915 19.26651 1.000 75.77027 270 ARG A C 1
ATOM 2452 O O . ARG A 1 190 ? -26.53056 52.77715 18.89524 1.000 75.10263 270 ARG A O 1
ATOM 2473 N N . GLU A 1 191 ? -28.53643 52.24713 19.77106 1.000 74.86981 271 GLU A N 1
ATOM 2474 C CA . GLU A 1 191 ? -28.20959 50.82654 19.82603 1.000 71.83502 271 GLU A CA 1
ATOM 2475 C C . GLU A 1 191 ? -28.05373 50.23987 18.42929 1.000 71.36320 271 GLU A C 1
ATOM 2476 O O . GLU A 1 191 ? -27.23332 49.33874 18.22155 1.000 66.31412 271 GLU A O 1
ATOM 2488 N N . ILE A 1 192 ? -28.82497 50.73927 17.46200 1.000 69.45909 272 ILE A N 1
ATOM 2489 C CA . ILE A 1 192 ? -28.70842 50.25717 16.08939 1.000 77.25310 272 ILE A CA 1
ATOM 2490 C C . ILE A 1 192 ? -27.34963 50.63107 15.50950 1.000 78.64518 272 ILE A C 1
ATOM 2491 O O . ILE A 1 192 ? -26.66478 49.79966 14.90173 1.000 75.71756 272 ILE A O 1
ATOM 2507 N N . GLU A 1 193 ? -26.94334 51.89183 15.68270 1.000 79.14611 273 GLU A N 1
ATOM 2508 C CA . GLU A 1 193 ? -25.69628 52.36417 15.09291 1.000 76.95395 273 GLU A CA 1
ATOM 2509 C C . GLU A 1 193 ? -24.47928 51.64316 15.65412 1.000 79.03255 273 GLU A C 1
ATOM 2510 O O . GLU A 1 193 ? -23.43303 51.61521 14.99682 1.000 74.86951 273 GLU A O 1
ATOM 2522 N N . ARG A 1 194 ? -24.58855 51.05681 16.84481 1.000 80.89256 274 ARG A N 1
ATOM 2523 C CA . ARG A 1 194 ? -2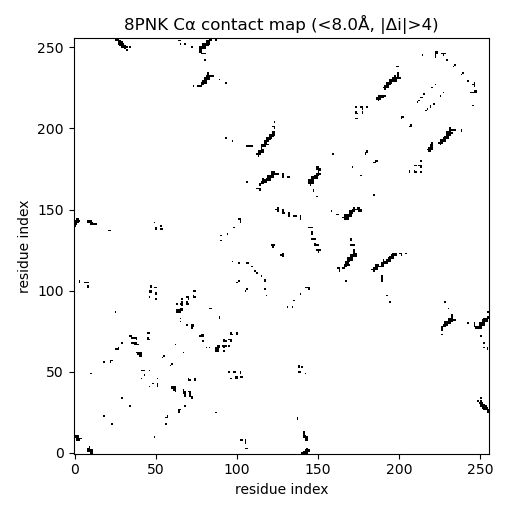3.49540 50.27278 17.41512 1.000 80.17371 274 ARG A CA 1
ATOM 2524 C C . ARG A 1 194 ? -23.33138 48.91440 16.73974 1.000 88.46712 274 ARG A C 1
ATOM 2525 O O . ARG A 1 194 ? -22.59503 48.06527 17.26166 1.000 92.27611 274 ARG A O 1
ATOM 2546 N N . GLY A 1 195 ? -23.99379 48.69864 15.60433 1.000 96.21080 275 GLY A N 1
ATOM 2547 C CA . GLY A 1 195 ? -23.89532 47.44601 14.88191 1.000 103.44964 275 GLY A CA 1
ATOM 2548 C C . GLY A 1 195 ? -25.09798 46.55755 15.11745 1.000 82.31810 275 GLY A C 1
ATOM 2549 O O . GLY A 1 195 ? -25.61271 46.48752 16.23771 1.000 72.73184 275 GLY A O 1
ATOM 2553 N N . CYS A 1 196 ? -25.55576 45.86879 14.07289 1.000 74.09666 276 CYS A N 1
ATOM 2554 C CA . CYS A 1 196 ? -26.78156 45.08061 14.17241 1.000 56.13891 276 CYS A CA 1
ATOM 2555 C C . CYS A 1 196 ? -26.78310 44.03592 13.06469 1.000 56.42934 276 CYS A C 1
ATOM 2556 O O . CYS A 1 196 ? -27.00559 44.37201 11.89718 1.000 56.12726 276 CYS A O 1
ATOM 2564 N N . ASP A 1 197 ? -26.54482 42.77799 13.43170 1.000 43.69079 277 ASP A N 1
ATOM 2565 C CA . ASP A 1 197 ? -26.56598 41.66809 12.48677 1.000 49.36914 277 ASP A CA 1
ATOM 2566 C C . ASP A 1 197 ? -27.84052 40.84141 12.57913 1.000 47.24396 277 ASP A C 1
ATOM 2567 O O . ASP A 1 197 ? -28.33157 40.35386 11.55586 1.000 41.82082 277 ASP A O 1
ATOM 2576 N N . LEU A 1 198 ? -28.38000 40.66837 13.78444 1.000 48.73955 278 LEU A N 1
ATOM 2577 C CA . LEU A 1 198 ? -29.67160 40.02748 14.00343 1.000 48.40975 278 LEU A CA 1
ATOM 2578 C C . LEU A 1 198 ? -30.58529 41.03961 14.67755 1.000 49.99899 278 LEU A C 1
ATOM 2579 O O . LEU A 1 198 ? -30.30947 41.47547 15.80093 1.000 42.97582 278 LEU A O 1
ATOM 2595 N N . LEU A 1 199 ? -31.66758 41.40656 13.99826 1.000 45.70759 279 LEU A N 1
ATOM 2596 C CA . LEU A 1 199 ? -32.58778 42.43232 14.47085 1.000 44.04956 279 LEU A CA 1
ATOM 2597 C C . LEU A 1 199 ? -33.92552 41.79437 14.81863 1.000 40.65986 279 LEU A C 1
ATOM 2598 O O . LEU A 1 199 ? -34.57814 41.20133 13.95297 1.000 45.33328 279 LEU A O 1
ATOM 2614 N N . VAL A 1 200 ? -34.32876 41.91970 16.08027 1.000 40.30032 280 VAL A N 1
ATOM 2615 C CA .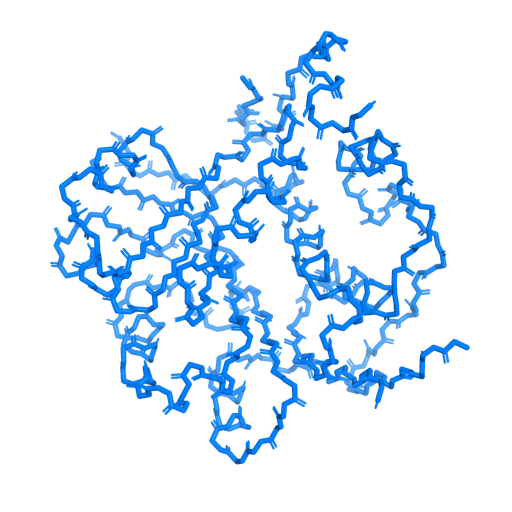 VAL A 1 200 ? -35.66891 41.55579 16.52742 1.000 41.84615 280 VAL A CA 1
ATOM 2616 C C . VAL A 1 200 ? -36.47531 42.84017 16.65220 1.000 42.17518 280 VAL A C 1
ATOM 2617 O O . VAL A 1 200 ? -36.00178 43.82076 17.23885 1.000 38.09249 280 VAL A O 1
ATOM 2630 N N . ALA A 1 201 ? -37.68459 42.85071 16.09427 1.000 36.19286 281 ALA A N 1
ATOM 2631 C CA . ALA A 1 201 ? -38.44994 44.08656 16.04442 1.000 40.69320 281 ALA A CA 1
ATOM 2632 C C . ALA A 1 201 ? -39.94167 43.79697 16.01799 1.000 41.35655 281 ALA A C 1
ATOM 2633 O O . ALA A 1 201 ? -40.37867 42.73527 15.56819 1.000 43.51281 281 ALA A O 1
ATOM 2640 N N . THR A 1 202 ? -40.72739 44.76661 16.52707 1.000 37.67071 282 THR A N 1
ATOM 2641 C CA . THR A 1 202 ? -42.14782 44.78476 16.21929 1.000 37.49918 282 THR A CA 1
ATOM 2642 C C . THR A 1 202 ? -42.36772 45.55163 14.91634 1.000 39.09976 282 THR A C 1
ATOM 2643 O O . THR A 1 202 ? -41.62243 46.48770 14.60969 1.000 36.72885 282 THR A O 1
ATOM 2654 N N . PRO A 1 203 ? -43.36501 45.17127 14.11078 1.000 43.72928 283 PRO A N 1
ATOM 2655 C CA . PRO A 1 203 ? -43.44055 45.73025 12.74631 1.000 43.08473 283 PRO A CA 1
ATOM 2656 C C . PRO A 1 203 ? -43.58785 47.24292 12.70288 1.000 42.93264 283 PRO A C 1
ATOM 2657 O O . PRO A 1 203 ? -42.98222 47.89151 11.84091 1.000 38.99052 283 PRO A O 1
ATOM 2668 N N . GLY A 1 204 ? -44.38108 47.82697 13.60159 1.000 49.60764 284 GLY A N 1
ATOM 2669 C CA . GLY A 1 204 ? -44.57349 49.26799 13.57126 1.000 43.89969 284 GLY A CA 1
ATOM 2670 C C . GLY A 1 204 ? -43.28262 50.03810 13.77334 1.000 49.46052 284 GLY A C 1
ATOM 2671 O O . GLY A 1 204 ? -43.01556 51.01747 13.07152 1.000 43.15813 284 GLY A O 1
ATOM 2675 N N . ARG A 1 205 ? -42.46198 49.60636 14.73339 1.000 43.66933 285 ARG A N 1
ATOM 2676 C CA . ARG A 1 205 ? -41.21603 50.31458 15.01082 1.00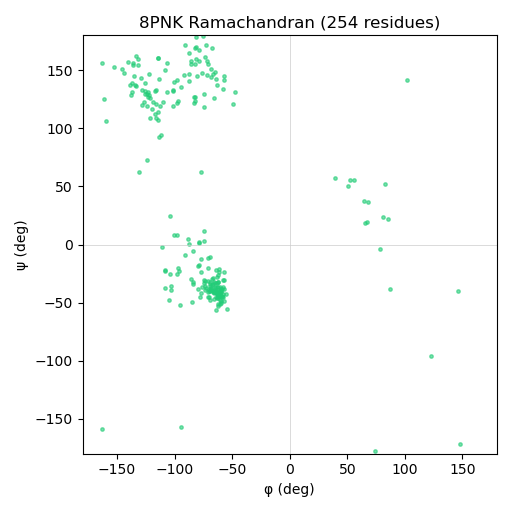0 41.89526 285 ARG A CA 1
ATOM 2677 C C . ARG A 1 205 ? -40.18750 50.07335 13.91248 1.000 47.71902 285 ARG A C 1
ATOM 2678 O O . ARG A 1 205 ? -39.43278 50.98393 13.55248 1.000 46.35193 285 ARG A O 1
ATOM 2699 N N . LEU A 1 206 ? -40.13686 48.85457 13.36821 1.000 45.02942 286 LEU A N 1
ATOM 2700 C CA . LEU A 1 206 ? -39.23917 48.59639 12.24626 1.000 44.58615 286 LEU A CA 1
ATOM 2701 C C . LEU A 1 206 ? -39.59559 49.47756 11.05637 1.000 46.99501 286 LEU A C 1
ATOM 2702 O O . LEU A 1 206 ? -38.70918 50.01663 10.38325 1.000 42.96238 286 LEU A O 1
ATOM 2718 N N . ASN A 1 207 ? -40.89296 49.64424 10.78871 1.000 43.17605 287 ASN A N 1
ATOM 2719 C CA . ASN A 1 207 ? -41.31554 50.49982 9.68573 1.000 50.04451 287 ASN A CA 1
ATOM 2720 C C . ASN A 1 207 ? -40.90233 51.94668 9.92504 1.000 56.43438 287 ASN A C 1
ATOM 2721 O O . ASN A 1 207 ? -40.44748 52.63140 9.00022 1.000 49.78764 287 ASN A O 1
ATOM 2732 N N . ASP A 1 208 ? -41.04954 52.42898 11.16281 1.000 50.33323 288 ASP A N 1
ATOM 2733 C CA . ASP A 1 208 ? -40.63912 53.79343 11.47833 1.000 56.59243 288 ASP A CA 1
ATOM 2734 C C . ASP A 1 208 ? -39.14022 53.97645 11.27497 1.000 59.78022 288 ASP A C 1
ATOM 2735 O O . ASP A 1 208 ? -38.69713 55.00282 10.74577 1.000 50.40033 288 ASP A O 1
ATOM 2744 N N . LEU A 1 209 ? -38.34147 52.99229 11.69355 1.000 44.04337 289 LEU A N 1
ATOM 2745 C CA . LEU A 1 209 ? -36.89805 53.09323 11.51454 1.000 54.21140 289 LEU A CA 1
ATOM 2746 C C . LEU A 1 209 ? -36.51255 53.05087 10.04124 1.000 51.80981 289 LEU A C 1
ATOM 2747 O O . LEU A 1 209 ? -35.55019 53.71131 9.63524 1.000 52.17371 289 LEU A O 1
ATOM 2763 N N . LEU A 1 210 ? -37.24551 52.28684 9.22850 1.000 50.06549 290 LEU A N 1
ATOM 2764 C CA . LEU A 1 210 ? -36.95920 52.25061 7.79828 1.000 51.87541 290 LEU A CA 1
ATOM 2765 C C . LEU A 1 210 ? -37.32788 53.57082 7.13180 1.000 58.68166 290 LEU A C 1
ATOM 2766 O O . LEU A 1 210 ? -36.61222 54.04419 6.24142 1.000 49.39837 290 LEU A O 1
ATOM 2782 N N . GLU A 1 211 ? -38.43992 54.18188 7.55122 1.000 59.70863 291 GLU A N 1
ATOM 2783 C CA . GLU A 1 211 ? -38.81220 55.48549 7.01251 1.000 58.85436 291 GLU A CA 1
ATOM 2784 C C . GLU A 1 211 ? -37.76586 56.54101 7.34228 1.000 62.88240 291 GLU A C 1
ATOM 2785 O O . GLU A 1 211 ? -37.55071 57.46979 6.55539 1.000 71.04665 291 GLU A O 1
ATOM 2797 N N . ARG A 1 212 ? -37.10977 56.41929 8.49458 1.000 60.87897 292 ARG A N 1
ATOM 2798 C CA . ARG A 1 212 ? -36.06204 57.35115 8.88855 1.000 62.46059 292 ARG A CA 1
ATOM 2799 C C . ARG A 1 212 ? -34.73605 57.07942 8.19043 1.000 60.87038 292 ARG A C 1
ATOM 2800 O O . ARG A 1 212 ? -33.75979 57.78754 8.45736 1.000 65.28710 292 ARG A O 1
ATOM 2821 N N . GLY A 1 213 ? -34.67529 56.08122 7.31466 1.000 62.48710 293 GLY A N 1
ATOM 2822 C CA . GLY A 1 213 ? -33.45174 55.80870 6.57731 1.000 64.90003 293 GLY A CA 1
ATOM 2823 C C . GLY A 1 213 ? -32.29462 55.37284 7.44789 1.000 69.04746 293 GLY A C 1
ATOM 2824 O O . GLY A 1 213 ? -31.14501 55.74484 7.18049 1.000 77.39691 293 GLY A O 1
ATOM 2828 N N . LYS A 1 214 ? -32.57063 54.58592 8.48637 1.000 65.19449 294 LYS A N 1
ATOM 2829 C CA . LYS A 1 214 ? -31.54133 54.10314 9.39469 1.000 61.89916 294 LYS A CA 1
ATOM 2830 C C . LYS A 1 214 ? -31.29541 52.60655 9.27327 1.000 59.15142 294 LYS A C 1
ATOM 2831 O O . LYS A 1 214 ? -30.41631 52.07912 9.96381 1.000 55.78599 294 LYS A O 1
ATOM 2850 N N . ILE A 1 215 ? -32.03930 51.91044 8.41802 1.000 62.33471 295 ILE A N 1
ATOM 2851 C CA . ILE A 1 215 ? -31.86796 50.47788 8.21459 1.000 61.57532 295 ILE A CA 1
ATOM 2852 C C . ILE A 1 215 ? -31.93361 50.18811 6.72395 1.000 53.24101 295 ILE A C 1
ATOM 2853 O O . ILE A 1 215 ? -32.76118 50.75719 6.00406 1.000 57.31974 295 ILE A O 1
ATOM 2869 N N . SER A 1 216 ? -31.06149 49.29716 6.26481 1.000 51.94978 296 SER A N 1
ATOM 2870 C CA . SER A 1 216 ? -31.11659 48.75624 4.91515 1.000 57.86790 296 SER A CA 1
ATOM 2871 C C . SER A 1 216 ? -31.37311 47.26013 5.01220 1.000 56.20158 296 SER A C 1
ATOM 2872 O O . SER A 1 216 ? -30.72274 46.56581 5.80026 1.000 43.04117 296 SER A O 1
ATOM 2880 N N . LEU A 1 217 ? -32.32424 46.77047 4.22150 1.000 53.57505 297 LEU A N 1
ATOM 2881 C CA . LEU A 1 217 ? -32.67927 45.35926 4.20663 1.000 48.36220 297 LEU A CA 1
ATOM 2882 C C . LEU A 1 217 ? -32.05246 44.61218 3.03571 1.000 53.90205 297 LEU A C 1
ATOM 2883 O O . LEU A 1 217 ? -32.37871 43.44121 2.81396 1.000 44.10419 297 LEU A O 1
ATOM 2899 N N . ALA A 1 218 ? -31.14896 45.25678 2.29180 1.000 49.38094 298 ALA A N 1
ATOM 2900 C CA . ALA A 1 218 ? -30.59269 44.64512 1.09037 1.000 51.97691 298 ALA A CA 1
ATOM 2901 C C . ALA A 1 218 ? -29.64705 43.49130 1.39956 1.000 43.04008 298 ALA A C 1
ATOM 2902 O O . ALA A 1 218 ? -29.40731 42.65568 0.52212 1.000 49.09016 298 ALA A O 1
ATOM 2909 N N . ASN A 1 219 ? -29.10618 43.42264 2.61488 1.000 47.56937 299 ASN A N 1
ATOM 2910 C CA . ASN A 1 219 ? -28.20713 42.34675 3.01087 1.000 47.63435 299 ASN A CA 1
ATOM 2911 C C . ASN A 1 219 ? -28.92202 41.24188 3.78049 1.000 45.26357 299 ASN A C 1
ATOM 2912 O O . ASN A 1 219 ? -28.26487 40.33367 4.29944 1.000 41.78639 299 ASN A O 1
ATOM 2923 N N . VAL A 1 220 ? -30.25126 41.29297 3.85726 1.000 46.03849 300 VAL A N 1
ATOM 2924 C CA . VAL A 1 220 ? -31.00043 40.28814 4.59990 1.000 40.12811 300 VAL A CA 1
ATOM 2925 C C . VAL A 1 220 ? -30.85651 38.93524 3.91746 1.000 41.78546 300 VAL A C 1
ATOM 2926 O O . VAL A 1 220 ? -31.13420 38.79120 2.71956 1.000 47.65359 300 VAL A O 1
ATOM 2939 N N . LYS A 1 221 ? -30.41779 37.93281 4.68272 1.000 43.33221 301 LYS A N 1
ATOM 2940 C CA . LYS A 1 221 ? -30.37105 36.55581 4.21455 1.000 41.38432 301 LYS A CA 1
ATOM 2941 C C . LYS A 1 221 ? -31.42080 35.66381 4.86042 1.000 45.02502 301 LYS A C 1
ATOM 2942 O O . LYS A 1 221 ? -31.76604 34.62765 4.28382 1.000 41.35886 301 LYS A O 1
ATOM 2961 N N . TYR A 1 222 ? -31.93417 36.03769 6.03080 1.000 44.46735 302 TYR A N 1
ATOM 2962 C CA . TYR A 1 222 ? -32.90454 35.22927 6.75629 1.000 39.95991 302 TYR A CA 1
ATOM 2963 C C . TYR A 1 222 ? -33.98370 36.14289 7.31537 1.000 43.65650 302 TYR A C 1
ATOM 2964 O O . TYR A 1 222 ? -33.67751 37.15238 7.95597 1.000 41.33429 302 TYR A O 1
ATOM 2982 N N . LEU A 1 223 ? -35.24029 35.79924 7.04937 1.000 38.22953 303 LEU A N 1
ATOM 2983 C CA . LEU A 1 223 ? -36.39207 36.54062 7.54380 1.000 36.04381 303 LEU A CA 1
ATOM 2984 C C . LEU A 1 223 ? -37.28564 35.58934 8.32648 1.000 43.55614 303 LEU A C 1
ATOM 2985 O O . LEU A 1 223 ? -37.60021 34.49508 7.84761 1.000 39.43205 303 LEU A O 1
ATOM 3001 N N . VAL A 1 224 ? -37.68339 36.00247 9.52940 1.000 39.76165 304 VAL A N 1
ATOM 3002 C CA . VAL A 1 224 ? -38.54440 35.20523 10.39495 1.000 36.32160 304 VAL A CA 1
ATOM 3003 C C . VAL A 1 224 ? -39.72171 36.06521 10.83042 1.000 42.86421 304 VAL A C 1
ATOM 3004 O O . VAL A 1 224 ? -39.53783 37.21676 11.24144 1.000 38.69896 304 VAL A O 1
ATOM 3017 N N . LEU A 1 225 ? -40.92621 35.50712 10.73253 1.000 41.48790 305 LEU A N 1
ATOM 3018 C CA . LEU A 1 225 ? -42.14346 36.11638 11.26082 1.000 42.18708 305 LEU A CA 1
ATOM 3019 C C . LEU A 1 225 ? -42.68588 35.17792 12.33195 1.000 41.59780 305 LEU A C 1
ATOM 3020 O O . LEU A 1 225 ? -43.11788 34.06205 12.02335 1.000 42.84914 305 LEU A O 1
ATOM 3036 N N . ASP A 1 226 ? -42.64637 35.61803 13.58584 1.000 44.14257 306 ASP A N 1
ATOM 3037 C CA . ASP A 1 226 ? -43.06194 34.80209 14.72051 1.000 40.63793 306 ASP A CA 1
ATOM 3038 C C . ASP A 1 226 ? -44.45717 35.21963 15.16707 1.000 36.59625 306 ASP A C 1
ATOM 3039 O O . ASP A 1 226 ? -44.73572 36.41425 15.31426 1.000 41.87369 306 ASP A O 1
ATOM 3048 N N . GLU A 1 227 ? -45.32800 34.23428 15.37734 1.000 37.03248 307 GLU A N 1
ATOM 3049 C CA . GLU A 1 227 ? -46.71695 34.47130 15.76841 1.000 38.92882 307 GLU A CA 1
ATOM 3050 C C . GLU A 1 227 ? -47.37769 35.46442 14.80961 1.000 39.10913 307 GLU A C 1
ATOM 3051 O O . GLU A 1 227 ? -47.92772 36.49606 15.20073 1.000 36.97995 307 GLU A O 1
ATOM 3063 N N . ALA A 1 228 ? -47.32135 35.11361 13.52096 1.000 37.35599 308 ALA A N 1
ATOM 3064 C CA . ALA A 1 228 ? -47.78563 36.02182 12.47829 1.000 33.93581 308 ALA A CA 1
ATOM 3065 C C . ALA A 1 228 ? -49.29322 36.22639 12.53042 1.000 40.85110 308 ALA A C 1
ATOM 3066 O O . ALA A 1 228 ? -49.78408 37.29206 12.13854 1.000 39.17142 308 ALA A O 1
ATOM 3073 N N . ASP A 1 229 ? -50.04580 35.22612 12.99541 1.000 35.41629 309 ASP A N 1
ATOM 3074 C CA . ASP A 1 229 ? -51.48649 35.41124 13.13731 1.000 40.87254 309 ASP A CA 1
ATOM 3075 C C . ASP A 1 229 ? -51.79552 36.51031 14.14749 1.000 41.69463 309 ASP A C 1
ATOM 3076 O O . ASP A 1 229 ? -52.68097 37.34308 13.91742 1.000 40.58034 309 ASP A O 1
ATOM 3085 N N . ARG A 1 230 ? -51.06019 36.54240 15.26376 1.000 37.77127 310 ARG A N 1
ATOM 3086 C CA . ARG A 1 230 ? -51.24445 37.61088 16.24060 1.000 42.98361 310 ARG A CA 1
ATOM 3087 C C . ARG A 1 230 ? -50.94426 38.97339 15.62971 1.000 38.90634 310 ARG A C 1
ATOM 3088 O O . ARG A 1 230 ? -51.67412 39.94323 15.86426 1.000 33.07361 310 ARG A O 1
ATOM 3109 N N . MET A 1 231 ? -49.86302 39.06865 14.85371 1.000 36.97729 311 MET A N 1
ATOM 3110 C CA . MET A 1 231 ? -49.49425 40.34357 14.24737 1.000 42.19280 311 MET A CA 1
ATOM 3111 C C . MET A 1 231 ? -50.58832 40.84094 13.30989 1.000 37.71510 311 MET A C 1
ATOM 3112 O O . MET A 1 231 ? -50.91312 42.03431 13.29942 1.000 35.63513 311 MET A O 1
ATOM 3126 N N . LEU A 1 232 ? -51.18370 39.93789 12.52731 1.000 36.59806 312 LEU A N 1
ATOM 3127 C CA . LEU A 1 232 ? -52.30564 40.32741 11.67901 1.000 35.24165 312 LEU A CA 1
ATOM 3128 C C . LEU A 1 232 ? -53.51889 40.72366 12.51538 1.000 42.96928 312 LEU A C 1
ATOM 3129 O O . LEU A 1 232 ? -54.20228 41.70444 12.19889 1.000 40.48481 312 LEU A O 1
ATOM 3145 N N . ASP A 1 233 ? -53.80001 39.97806 13.58963 1.000 40.41953 313 ASP A N 1
ATOM 3146 C CA . ASP A 1 233 ? -54.92330 40.32311 14.45727 1.000 36.55351 313 ASP A CA 1
ATOM 3147 C C . ASP A 1 233 ? -54.79776 41.74133 15.00105 1.000 39.95291 313 ASP A C 1
ATOM 3148 O O . ASP A 1 233 ? -55.81136 42.40275 15.25397 1.000 38.29145 313 ASP A O 1
ATOM 3157 N N . MET A 1 234 ? -53.57199 42.22097 15.19443 1.000 36.49701 314 MET A N 1
ATOM 3158 C CA . MET A 1 234 ? -53.32964 43.56559 15.69816 1.000 39.58211 314 MET A CA 1
ATOM 3159 C C . MET A 1 234 ? -53.27774 44.61081 14.59036 1.000 44.39341 314 MET A C 1
ATOM 3160 O O . MET A 1 234 ? -53.07078 45.79461 14.88294 1.000 39.16467 314 MET A O 1
ATOM 3174 N N . GLY A 1 235 ? -53.46161 44.20723 13.33593 1.000 37.02988 315 GLY A N 1
ATOM 3175 C CA . GLY A 1 235 ? -53.48117 45.14339 12.23119 1.000 45.62973 315 GLY A CA 1
ATOM 3176 C C . GLY A 1 235 ? -52.12969 45.50269 11.66025 1.000 47.07138 315 GLY A C 1
ATOM 3177 O O . GLY A 1 235 ? -52.00624 46.55438 11.02223 1.000 42.87536 315 GLY A O 1
ATOM 3181 N N . PHE A 1 236 ? -51.11221 44.66208 11.85561 1.000 39.20957 316 PHE A N 1
ATOM 3182 C CA . PHE A 1 236 ? -49.76440 44.97804 11.39958 1.000 39.90753 316 PHE A CA 1
ATOM 3183 C C . PHE A 1 236 ? -49.51824 44.62162 9.93676 1.000 36.61234 316 PHE A C 1
ATOM 3184 O O . PHE A 1 236 ? -48.44385 44.94219 9.41780 1.000 41.42498 316 PHE A O 1
ATOM 3201 N N . GLU A 1 237 ? -50.46954 43.97745 9.25903 1.000 37.41083 317 GLU A N 1
ATOM 3202 C CA . GLU A 1 237 ? -50.18981 43.47473 7.91642 1.000 41.52512 317 GLU A CA 1
ATOM 3203 C C . GLU A 1 237 ? -49.76898 44.56663 6.93918 1.000 44.26451 317 GLU A C 1
ATOM 3204 O O . GLU A 1 237 ? -48.82064 44.33287 6.17020 1.000 42.83479 317 GLU A O 1
ATOM 3216 N N . PRO A 1 238 ? -50.41365 45.73680 6.89005 1.000 45.19140 318 PRO A N 1
ATOM 3217 C CA . PRO A 1 238 ? -49.92004 46.79065 5.98598 1.000 43.78070 318 PRO A CA 1
ATOM 3218 C C . PRO A 1 238 ? -48.46029 47.14400 6.21434 1.000 44.64042 318 PRO A C 1
ATOM 3219 O O . PRO A 1 238 ? -47.70930 47.31821 5.24563 1.000 41.97079 318 PRO A O 1
ATOM 3230 N N . GLN A 1 239 ? -48.03122 47.25276 7.47335 1.000 43.47805 319 GLN A N 1
ATOM 3231 C CA . GLN A 1 239 ? -46.63301 47.56840 7.74513 1.000 41.56317 319 GLN A CA 1
ATOM 3232 C C . GLN A 1 239 ? -45.72317 46.39955 7.38791 1.000 43.72570 319 GLN A C 1
ATOM 3233 O O . GLN A 1 239 ? -44.63046 46.60038 6.84451 1.000 44.00435 319 GLN A O 1
ATOM 3247 N N . ILE A 1 240 ? -46.15750 45.17110 7.67768 1.000 40.45512 320 ILE A N 1
ATOM 3248 C CA . ILE A 1 240 ? -45.32391 44.00288 7.40039 1.000 41.77376 320 ILE A CA 1
ATOM 3249 C C . ILE A 1 240 ? -45.09209 43.85772 5.90062 1.000 41.51966 320 ILE A C 1
ATOM 3250 O O . ILE A 1 240 ? -43.97059 43.59813 5.44884 1.000 39.06796 320 ILE A O 1
ATOM 3266 N N . ARG A 1 241 ? -46.15368 44.00476 5.10526 1.000 39.61355 321 ARG A N 1
ATOM 3267 C CA . ARG A 1 241 ? -46.00069 43.88396 3.65863 1.000 49.28442 321 ARG A CA 1
ATOM 3268 C C . ARG A 1 241 ? -45.18580 45.04189 3.09410 1.000 45.74696 321 ARG A C 1
ATOM 3269 O O . ARG A 1 241 ? -44.38580 44.85251 2.17060 1.000 40.67180 321 ARG A O 1
ATOM 3290 N N . HIS A 1 242 ? -45.36593 46.24669 3.64002 1.000 40.23795 322 HIS A N 1
ATOM 3291 C CA . HIS A 1 242 ? -44.53593 47.37065 3.21948 1.000 47.31885 322 HIS A CA 1
ATOM 3292 C C . HIS A 1 242 ? -43.06743 47.10777 3.52737 1.000 50.44143 322 HIS A C 1
ATOM 3293 O O . HIS A 1 242 ? -42.18851 47.40720 2.70977 1.000 50.74842 322 HIS A O 1
ATOM 3307 N N . ILE A 1 243 ? -42.78329 46.53858 4.70123 1.000 46.98796 323 ILE A N 1
ATOM 3308 C CA . ILE A 1 243 ? -41.40229 46.24374 5.07154 1.000 41.51928 323 ILE A CA 1
ATOM 3309 C C . ILE A 1 243 ? -40.78781 45.25013 4.09406 1.000 44.71826 323 ILE A C 1
ATOM 3310 O O . ILE A 1 243 ? -39.64862 45.41975 3.64264 1.000 40.28870 323 ILE A O 1
ATOM 3326 N N . VAL A 1 244 ? -41.53571 44.20224 3.74711 1.000 44.08152 324 VAL A N 1
ATOM 3327 C CA . VAL A 1 244 ? -40.96767 43.09467 2.98664 1.000 43.85422 324 VAL A CA 1
ATOM 3328 C C . VAL A 1 244 ? -40.96190 43.36258 1.48526 1.000 45.76394 324 VAL A C 1
ATOM 3329 O O . VAL A 1 244 ? -40.04007 42.92757 0.78434 1.000 47.55782 324 VAL A O 1
ATOM 3342 N N . GLU A 1 245 ? -41.96576 44.06885 0.96475 1.000 43.77150 325 GLU A N 1
ATOM 3343 C CA . GLU A 1 245 ? -42.15845 44.23028 -0.47165 1.000 54.42732 325 GLU A CA 1
ATOM 3344 C C . GLU A 1 245 ? -41.76979 45.60835 -0.98529 1.000 51.40278 325 GLU A C 1
ATOM 3345 O O . GLU A 1 2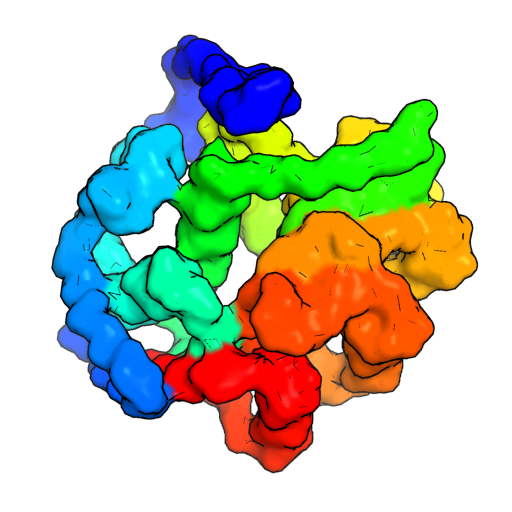45 ? -41.06705 45.71368 -1.99415 1.000 60.80787 325 GLU A O 1
ATOM 3357 N N . ASP A 1 246 ? -42.22654 46.67488 -0.32378 1.000 54.51856 326 ASP A N 1
ATOM 3358 C CA . ASP A 1 246 ? -42.04250 48.03285 -0.82662 1.000 49.72681 326 ASP A CA 1
ATOM 3359 C C . ASP A 1 246 ? -40.65046 48.59986 -0.56454 1.000 46.68292 326 ASP A C 1
ATOM 3360 O O . ASP A 1 246 ? -40.26425 49.56996 -1.22436 1.000 62.09084 326 ASP A O 1
ATOM 3369 N N . CYS A 1 247 ? -39.89473 48.03387 0.37262 1.000 50.64072 327 CYS A N 1
ATOM 3370 C CA . CYS A 1 247 ? -38.55990 48.52239 0.69188 1.000 50.86196 327 CYS A CA 1
ATOM 3371 C C . CYS A 1 247 ? -37.52942 47.72280 -0.11465 1.000 56.13711 327 CYS A C 1
ATOM 3372 O O . CYS A 1 247 ? -37.85125 47.15797 -1.16326 1.000 60.71236 327 CYS A O 1
ATOM 3380 N N . ASP A 1 248 ? -36.28182 47.66918 0.35481 1.000 45.27996 328 ASP A N 1
ATOM 3381 C CA . ASP A 1 248 ? -35.17424 47.09308 -0.39632 1.000 54.47713 328 ASP A CA 1
ATOM 3382 C C . ASP A 1 248 ? -34.76967 45.70884 0.10392 1.000 52.18441 328 ASP A C 1
ATOM 3383 O O . ASP A 1 248 ? -33.61776 45.30248 -0.08950 1.000 49.41541 328 ASP A O 1
ATOM 3392 N N . MET A 1 249 ? -35.67802 44.98100 0.74967 1.000 51.67437 329 MET A N 1
ATOM 3393 C CA . MET A 1 249 ? -35.31050 43.68972 1.31402 1.000 45.87917 329 MET A CA 1
ATOM 3394 C C . MET A 1 249 ? -35.02588 42.67157 0.21585 1.000 45.29095 329 MET A C 1
ATOM 3395 O O . MET A 1 249 ? -35.67006 42.66401 -0.83854 1.000 44.54787 329 MET A O 1
ATOM 3409 N N . THR A 1 250 ? -34.05513 41.80670 0.48215 1.000 44.85513 330 THR A N 1
ATOM 3410 C CA . THR A 1 250 ? -33.75732 40.69321 -0.40252 1.000 40.49663 330 THR A CA 1
ATOM 3411 C C . THR A 1 250 ? -35.05278 39.97316 -0.77846 1.000 54.25514 330 THR A C 1
ATOM 3412 O O . THR A 1 250 ? -35.85383 39.64977 0.10968 1.000 50.65550 330 THR A O 1
ATOM 3423 N N . PRO A 1 251 ? -35.29258 39.70418 -2.06243 1.000 49.00130 331 PRO A N 1
ATOM 3424 C CA . PRO A 1 251 ? -36.59753 39.17044 -2.47114 1.000 48.67454 331 PRO A CA 1
ATOM 3425 C C . PRO A 1 251 ? -36.78529 37.71291 -2.07678 1.000 46.35444 331 PRO A C 1
ATOM 3426 O O . PRO A 1 251 ? -35.83479 36.97511 -1.80593 1.000 42.13675 331 PRO A O 1
ATOM 3437 N N . VAL A 1 252 ? -38.05774 37.30539 -2.05823 1.000 43.86712 332 VAL A N 1
ATOM 3438 C CA . VAL A 1 252 ? -38.40101 35.92265 -1.75930 1.000 52.09545 332 VAL A CA 1
ATOM 3439 C C . VAL A 1 252 ? -37.68837 34.99405 -2.73878 1.000 50.20009 332 VAL A C 1
ATOM 3440 O O . VAL A 1 252 ? -37.49057 35.32418 -3.91350 1.000 55.27715 332 VAL A O 1
ATOM 3453 N N . GLY A 1 253 ? -37.29792 33.82219 -2.24979 1.000 48.70320 333 GLY A N 1
ATOM 3454 C CA . GLY A 1 253 ? -36.54884 32.85366 -3.03650 1.000 50.62175 333 GLY A CA 1
ATOM 3455 C C . GLY A 1 253 ? -35.05220 33.07769 -2.97702 1.000 52.09489 333 GLY A C 1
ATOM 3456 O O . GLY A 1 253 ? -34.27787 32.11971 -2.93124 1.000 56.02488 333 GLY A O 1
ATOM 3460 N N . GLU A 1 254 ? -34.62957 34.34248 -2.98383 1.000 51.41215 334 GLU A N 1
ATOM 3461 C CA . GLU A 1 254 ? -33.22291 34.66526 -2.77457 1.000 50.53655 334 GLU A CA 1
ATOM 3462 C C . GLU A 1 254 ? -32.86543 34.57576 -1.29531 1.000 57.91016 334 GLU A C 1
ATOM 3463 O O . GLU A 1 254 ? -31.83446 34.00136 -0.92909 1.000 53.00071 334 GLU A O 1
ATOM 3475 N N . ARG A 1 255 ? -33.71085 35.13783 -0.43519 1.000 51.16007 335 ARG A N 1
ATOM 3476 C CA . ARG A 1 255 ? -33.58049 34.97237 1.00135 1.000 46.91500 335 ARG A CA 1
ATOM 3477 C C . ARG A 1 255 ? -34.18542 33.63724 1.43357 1.000 41.70878 335 ARG A C 1
ATOM 3478 O O . ARG A 1 255 ? -34.85686 32.94667 0.66221 1.000 45.17963 335 ARG A O 1
ATOM 3499 N N . GLN A 1 256 ? -33.93943 33.27794 2.68989 1.000 44.08323 336 GLN A N 1
ATOM 3500 C CA . GLN A 1 256 ? -34.61351 32.16539 3.34558 1.000 40.74101 336 GLN A CA 1
ATOM 3501 C C . GLN A 1 256 ? -35.60822 32.73362 4.34804 1.000 47.08645 336 GLN A C 1
ATOM 3502 O O . GLN A 1 256 ? -35.25669 33.60783 5.14871 1.000 40.83797 336 GLN A O 1
ATOM 3516 N N . THR A 1 257 ? -36.84261 32.23798 4.30504 1.000 41.24156 337 THR A N 1
ATOM 3517 C CA . THR A 1 257 ? -37.93361 32.79568 5.09255 1.000 39.60082 337 THR A CA 1
ATOM 3518 C C . THR A 1 257 ? -38.58428 31.69866 5.92259 1.000 43.83197 337 THR A C 1
ATOM 3519 O O . THR A 1 257 ? -38.87440 30.61197 5.41037 1.000 40.35804 337 THR A O 1
ATOM 3530 N N . LEU A 1 258 ? -38.79094 31.98610 7.20612 1.000 35.87237 338 LEU A N 1
ATOM 3531 C CA . LEU A 1 258 ? -39.49059 31.10681 8.13302 1.000 40.97589 338 LEU A CA 1
ATOM 3532 C C . LEU A 1 258 ? -40.68132 31.86390 8.70571 1.000 39.74051 338 LEU A C 1
ATOM 3533 O O . LEU A 1 258 ? -40.52653 32.98892 9.19010 1.000 38.10018 338 LEU A O 1
ATOM 3549 N N . MET A 1 259 ? -41.86295 31.25604 8.64466 1.000 41.72474 339 MET A N 1
ATOM 3550 C CA . MET A 1 259 ? -43.08259 31.84994 9.17640 1.000 39.15440 339 MET A CA 1
ATOM 3551 C C . MET A 1 259 ? -43.66957 30.91536 10.22391 1.000 41.11478 339 MET A C 1
ATOM 3552 O O . MET A 1 259 ? -43.89798 29.73265 9.94910 1.000 40.66716 339 MET A O 1
ATOM 3566 N N . PHE A 1 260 ? -43.90378 31.44541 11.42139 1.000 34.25327 340 PHE A N 1
ATOM 3567 C CA . PHE A 1 260 ? -44.46387 30.68545 12.53022 1.000 38.90801 340 PHE A CA 1
ATOM 3568 C C . PHE A 1 260 ? -45.81374 31.27843 12.90418 1.000 41.68225 340 PHE A C 1
ATOM 3569 O O . PHE A 1 260 ? -45.93998 32.49768 13.06049 1.000 40.44969 340 PHE A O 1
ATOM 3586 N N . SER A 1 261 ? -46.81767 30.41527 13.04371 1.000 37.11986 341 SER A N 1
ATOM 3587 C CA . SER A 1 261 ? -48.16750 30.84816 13.37719 1.000 31.09575 341 SER A CA 1
ATOM 3588 C C . SER A 1 261 ? -48.93032 29.64223 13.90292 1.000 45.14931 341 SER A C 1
ATOM 3589 O O . SER A 1 261 ? -48.99166 28.61373 13.22741 1.000 44.41791 341 SER A O 1
ATOM 3597 N N . ALA A 1 262 ? -49.50209 29.76310 15.10357 1.000 36.79877 342 ALA A N 1
ATOM 3598 C CA . ALA A 1 262 ? -50.24518 28.63908 15.66704 1.000 51.70984 342 ALA A CA 1
ATOM 3599 C C . ALA A 1 262 ? -51.45390 28.27874 14.81038 1.000 44.65385 342 ALA A C 1
ATOM 3600 O O . ALA A 1 262 ? -51.87894 27.11780 14.79637 1.000 50.39474 342 ALA A O 1
ATOM 3607 N N . THR A 1 263 ? -52.01625 29.25000 14.09559 1.000 36.66852 343 THR A N 1
ATOM 3608 C CA . THR A 1 263 ? -53.15851 29.04450 13.21849 1.000 44.73858 343 THR A CA 1
ATOM 3609 C C . THR A 1 263 ? -52.75974 29.28851 11.76721 1.000 46.13255 343 THR A C 1
ATOM 3610 O O . THR A 1 263 ? -51.75918 29.95022 11.47633 1.000 43.33061 343 THR A O 1
ATOM 3621 N N . PHE A 1 264 ? -53.56579 28.75400 10.85108 1.000 43.80802 344 PHE A N 1
ATOM 3622 C CA . PHE A 1 264 ? -53.33291 28.89906 9.41291 1.000 48.59887 344 PHE A CA 1
ATOM 3623 C C . PHE A 1 264 ? -54.61362 29.34589 8.71512 1.000 46.91583 344 PHE A C 1
ATOM 3624 O O . PHE A 1 264 ? -55.15165 28.64077 7.85530 1.000 42.58595 344 PHE A O 1
ATOM 3641 N N . PRO A 1 265 ? -55.12959 30.52367 9.06102 1.000 48.00642 345 PRO A N 1
ATOM 3642 C CA . PRO A 1 265 ? -56.28105 31.06896 8.33193 1.000 47.98954 345 PRO A CA 1
ATOM 3643 C C . PRO A 1 265 ? -55.87581 31.55426 6.94729 1.000 45.03676 345 PRO A C 1
ATOM 3644 O O . PRO A 1 265 ? -54.69657 31.62718 6.59407 1.000 43.42146 345 PRO A O 1
ATOM 3655 N N . ALA A 1 266 ? -56.89368 31.90748 6.15838 1.000 39.56396 346 ALA A N 1
ATOM 3656 C CA . ALA A 1 266 ? -56.66106 32.27442 4.76466 1.000 53.57497 346 ALA A CA 1
ATOM 3657 C C . ALA A 1 266 ? -55.68648 33.43892 4.64608 1.000 51.00192 346 ALA A C 1
ATOM 3658 O O . ALA A 1 266 ? -54.80662 33.43385 3.77648 1.000 43.32532 346 ALA A O 1
ATOM 3665 N N . ASP A 1 267 ? -55.83072 34.45392 5.50293 1.000 46.90407 347 ASP A N 1
ATOM 3666 C CA . ASP A 1 267 ? -54.92308 35.59456 5.43557 1.000 43.62769 347 ASP A CA 1
ATOM 3667 C C . ASP A 1 267 ? -53.48554 35.17870 5.72037 1.000 43.41028 347 ASP A C 1
ATOM 3668 O O . ASP A 1 267 ? -52.54950 35.76449 5.16462 1.000 40.87091 347 ASP A O 1
ATOM 3677 N N . ILE A 1 268 ? -53.28696 34.17525 6.57666 1.000 38.87934 348 ILE A N 1
ATOM 3678 C CA . ILE A 1 268 ? -51.93923 33.67672 6.82799 1.000 34.96030 348 ILE A CA 1
ATOM 3679 C C . ILE A 1 268 ? -51.46757 32.81452 5.66493 1.000 40.06899 348 ILE A C 1
ATOM 3680 O O . ILE A 1 268 ? -50.28530 32.83040 5.30443 1.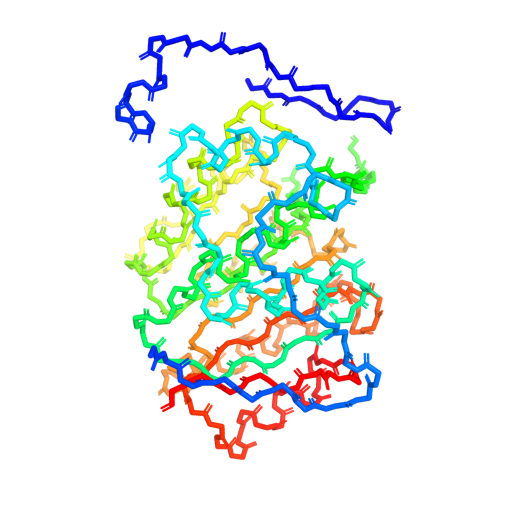000 36.13483 348 ILE A O 1
ATOM 3696 N N . GLN A 1 269 ? -52.38053 32.04987 5.06159 1.000 37.53841 349 GLN A N 1
ATOM 3697 C CA . GLN A 1 269 ? -52.03628 31.29772 3.85994 1.000 43.25828 349 GLN A CA 1
ATOM 3698 C C . GLN A 1 269 ? -51.57473 32.23313 2.74895 1.000 43.17961 349 GLN A C 1
ATOM 3699 O O . GLN A 1 269 ? -50.60742 31.93587 2.03749 1.000 33.85956 349 GLN A O 1
ATOM 3713 N N . HIS A 1 270 ? -52.24938 33.37553 2.59175 1.000 38.13392 350 HIS A N 1
ATOM 3714 C CA . HIS A 1 270 ? -51.86970 34.32086 1.54715 1.000 43.95916 350 HIS A CA 1
ATOM 3715 C C . HIS A 1 270 ? -50.53139 34.97839 1.86232 1.000 44.11596 350 HIS A C 1
ATOM 3716 O O . HIS A 1 270 ? -49.74155 35.25923 0.95308 1.000 45.87596 350 HIS A O 1
ATOM 3730 N N . LEU A 1 271 ? -50.26229 35.23892 3.14408 1.000 40.90212 351 LEU A N 1
ATOM 3731 C CA . LEU A 1 271 ? -48.96159 35.77696 3.53142 1.000 42.57755 351 LEU A CA 1
ATOM 3732 C C . LEU A 1 271 ? -47.84899 34.77680 3.24249 1.000 45.94117 351 LEU A C 1
ATOM 3733 O O . LEU A 1 271 ? -46.76830 35.15420 2.77363 1.000 43.52498 351 LEU A O 1
ATOM 3749 N N . ALA A 1 272 ? -48.09521 33.49324 3.51824 1.000 37.54234 352 ALA A N 1
ATOM 3750 C CA . ALA A 1 272 ? -47.09611 32.46984 3.23036 1.000 42.82263 352 ALA A CA 1
ATOM 3751 C C . ALA A 1 272 ? -46.84446 32.34283 1.73116 1.000 37.04486 352 ALA A C 1
ATOM 3752 O O . ALA A 1 272 ? -45.70729 32.11236 1.30374 1.000 35.30698 352 ALA A O 1
ATOM 3759 N N . ARG A 1 273 ? -47.89380 32.48085 0.91516 1.000 39.70769 353 ARG A N 1
ATOM 3760 C CA . ARG A 1 273 ? -47.71962 32.38411 -0.53217 1.000 45.46211 353 ARG A CA 1
ATOM 3761 C C . ARG A 1 273 ? -46.84841 33.51594 -1.06224 1.000 42.86156 353 ARG A C 1
ATOM 3762 O O . ARG A 1 273 ? -46.05605 33.31831 -1.99082 1.000 39.20199 353 ARG A O 1
ATOM 3783 N N . ASP A 1 274 ? -46.98957 34.71373 -0.49321 1.000 40.20704 354 ASP A N 1
ATOM 3784 C CA . ASP A 1 274 ? -46.23301 35.86130 -0.97899 1.000 42.74954 354 ASP A CA 1
ATOM 3785 C C . ASP A 1 274 ? -44.83529 35.93230 -0.37603 1.000 39.65246 354 ASP A C 1
ATOM 3786 O O . ASP A 1 274 ? -43.90293 36.39186 -1.04468 1.000 46.94921 354 ASP A O 1
ATOM 3795 N N . PHE A 1 275 ? -44.66388 35.47902 0.86691 1.000 40.31451 355 PHE A N 1
ATOM 3796 C CA . PHE A 1 275 ? -43.40107 35.64161 1.57653 1.000 36.30155 355 PHE A CA 1
ATOM 3797 C C . PHE A 1 275 ? -42.49364 34.42025 1.50258 1.000 37.24200 355 PHE A C 1
ATOM 3798 O O . PHE A 1 275 ? -41.28891 34.55326 1.74516 1.000 38.86697 355 PHE A O 1
ATOM 3815 N N . LEU A 1 276 ? -43.03309 33.24419 1.19313 1.000 37.86315 356 LEU A N 1
ATOM 3816 C CA . LEU A 1 276 ? -42.26210 32.01239 1.13030 1.000 38.08599 356 LEU A CA 1
ATOM 3817 C C . LEU A 1 276 ? -42.22042 31.48631 -0.29935 1.000 42.70894 356 LEU A C 1
ATOM 3818 O O . LEU A 1 276 ? -43.04670 31.84273 -1.14317 1.000 36.64732 356 LEU A O 1
ATOM 3834 N N . SER A 1 277 ? -41.24218 30.62050 -0.55798 1.000 42.38122 357 SER A N 1
ATOM 3835 C CA . SER A 1 277 ? -41.06556 29.98642 -1.85973 1.000 41.20975 357 SER A CA 1
ATOM 3836 C C . SER A 1 277 ? -41.01276 28.48013 -1.65609 1.000 40.30345 357 SER A C 1
ATOM 3837 O O . SER A 1 277 ? -40.17726 27.98870 -0.88926 1.000 40.17301 357 SER A O 1
ATOM 3845 N N . ASP A 1 278 ? -41.90929 27.75873 -2.32604 1.000 40.96643 358 ASP A N 1
ATOM 3846 C CA . ASP A 1 278 ? -41.96694 26.29573 -2.28724 1.000 42.53779 358 ASP A CA 1
ATOM 3847 C C . ASP A 1 278 ? -41.68619 25.76908 -0.87786 1.000 41.31479 358 ASP A C 1
ATOM 3848 O O . ASP A 1 278 ? -40.78199 24.96523 -0.64773 1.000 41.95383 358 ASP A O 1
ATOM 3857 N N . TYR A 1 279 ? -42.49549 26.23206 0.07190 1.000 38.22672 359 TYR A N 1
ATOM 3858 C CA . TYR A 1 279 ? -42.20748 25.99522 1.47878 1.000 40.20677 359 TYR A CA 1
ATOM 3859 C C . TYR A 1 279 ? -42.67290 24.61243 1.92890 1.000 44.04959 359 TYR A C 1
ATOM 3860 O O . TYR A 1 279 ? -43.58280 24.00564 1.35549 1.000 41.37130 359 TYR A O 1
ATOM 3878 N N . ILE A 1 280 ? -42.02905 24.12335 2.98173 1.000 40.33779 360 ILE A N 1
ATOM 3879 C CA . ILE A 1 280 ? -42.43684 22.90048 3.65906 1.000 36.98720 360 ILE A CA 1
ATOM 3880 C C . ILE A 1 280 ? -43.33216 23.28986 4.82536 1.000 41.35603 360 ILE A C 1
ATOM 3881 O O . ILE A 1 280 ? -43.04058 24.24261 5.55992 1.000 37.60739 360 ILE A O 1
ATOM 3897 N N . PHE A 1 281 ? -44.43736 22.56855 4.98552 1.000 34.33112 361 PHE A N 1
ATOM 3898 C CA . PHE A 1 281 ? -45.41920 22.84995 6.02511 1.000 32.57634 361 PHE A CA 1
ATOM 3899 C C . PHE A 1 281 ? -45.16623 21.92716 7.21210 1.000 41.64548 361 PHE A C 1
ATOM 3900 O O . PHE A 1 281 ? -45.18896 20.70074 7.06578 1.000 40.74122 361 PHE A O 1
ATOM 3917 N N . LEU A 1 282 ? -44.92860 22.51772 8.38211 1.000 37.02640 362 LEU A N 1
ATOM 3918 C CA . LEU A 1 282 ? -44.63278 21.77662 9.60324 1.000 39.27721 362 LEU A CA 1
ATOM 3919 C C . LEU A 1 282 ? -45.74702 22.02011 10.61082 1.000 46.96370 362 LEU A C 1
ATOM 3920 O O . LEU A 1 282 ? -46.00325 23.16755 10.99242 1.000 46.22572 362 LEU A O 1
ATOM 3936 N N . SER A 1 283 ? -46.40317 20.94318 11.04002 1.000 46.26975 363 SER A N 1
ATOM 3937 C CA . SER A 1 283 ? -47.51361 21.00884 11.98334 1.000 53.06874 363 SER A CA 1
ATOM 3938 C C . SER A 1 283 ? -47.14333 20.22726 13.23526 1.000 60.57400 363 SER A C 1
ATOM 3939 O O . SER A 1 283 ? -46.84355 19.03103 13.15662 1.000 56.59483 363 SER A O 1
ATOM 3947 N N . VAL A 1 284 ? -47.17239 20.89982 14.38407 1.000 55.13270 364 VAL A N 1
ATOM 3948 C CA . VAL A 1 284 ? -46.80595 20.30829 15.66558 1.000 65.79184 364 VAL A CA 1
ATOM 3949 C C . VAL A 1 284 ? -47.97627 20.47832 16.62296 1.000 68.05121 364 VAL A C 1
ATOM 3950 O O . VAL A 1 284 ? -48.49793 21.58815 16.78328 1.000 66.84750 364 VAL A O 1
ATOM 3963 N N . GLY A 1 285 ? -48.38211 19.38266 17.25687 1.000 72.39282 365 GLY A N 1
ATOM 3964 C CA . GLY A 1 285 ? -49.47017 19.41295 18.21617 1.000 69.28029 365 GLY A CA 1
ATOM 3965 C C . GLY A 1 285 ? -50.83058 19.54542 17.56308 1.000 69.42150 365 GLY A C 1
ATOM 3966 O O . GLY A 1 285 ? -51.81687 19.86747 18.22554 1.000 88.86532 365 GLY A O 1
#

Radius of gyration: 17.24 Å; Cα contacts (8 Å, |Δi|>4): 510; chains: 1; bounding box: 45×45×38 Å

InterPro domains:
  IPR000629 ATP-dependent RNA helicase DEAD-box, conserved site [PS00039] (304-312)
  IPR001650 Helicase, C-terminal domain-like [PF00271] (386-494)
  IPR001650 Helicase, C-terminal domain-like [PS51194] (373-533)
  IPR001650 Helicase, C-terminal domain-like [SM00490] (413-494)
  IPR011545 DEAD/DEAH-box helicase domain [PF00270] (166-349)
  IPR014001 Helicase superfamily 1/2, ATP-binding domain [PS51192] (173-362)
  IPR014001 Helicase superfamily 1/2, ATP-binding domain [SM00487] (161-377)
  IPR014014 RNA helicase, DEAD-box type, Q motif [PS51195] (142-170)
  IPR027417 P-loop containing nucleoside triphosphate hydrolase [G3DSA:3.40.50.300] (110-363)
  IPR027417 P-loop containing nucleoside triphosphate hydrolase [G3DSA:3.40.50.300] (364-535)
  IPR027417 P-loop containing nucleoside triphosphate hydrolase [SSF52540] (227-509)
  IPR044763 Ded1/Dbp1, DEAD-box helicase domain [cd17967] (144-368)

CATH classification: 3.40.50.300

Secondary structure (DSSP, 8-state):
--EEETTEEEPPPP-HHHHHHHT----EEEESTTPPPPPSS--TTTS-HHHHHHHHHTT--S--TTHHHHHHHHHTT--EEEE--GGGTHHHHHHHHHHHHHHHH-PPP-----B--SEEEE-SSHHHHHHHHHHHHHHTTTSSPPEEEE-SSS-HHHHHHHHHT--SEEEE-HHHHHHHHHTT-B--TT--EEEESSHHHHHHTT-HHHHHIIIIIS-PPPBTTBEEEEE-S---HHHHHHHHHH-SSPEEEEE-

Nearest PDB structures (foldseek):
  8pnk-assembly1_A  TM=1.004E+00  e=9.977E-58  Saccharomyces cerevisiae
  7ymf-assembly1_A  TM=9.576E-01  e=4.258E-35  Homo sapiens
  4px9-assembly2_B  TM=9.573E-01  e=1.497E-34  Homo sapiens
  8ssw-assembly1_B  TM=9.684E-01  e=1.075E-32  Homo sapiens
  5e7m-assembly1_A  TM=9.411E-01  e=2.760E-32  Homo sapiens

Solvent-accessible surface area: 11666 Å² total; per-residue (Å²): 84,5,139,60,90,130,58,142,41,74,61,23,120,113,73,105,176,36,14,118,95,54,23,69,176,77,92,29,86,27,67,49,136,121,43,25,146,49,25,91,96,21,59,48,127,40,3,20,32,16,0,20,79,0,0,128,44,10,173,80,122,133,10,40,15,0,7,61,34,0,2,14,0,0,40,94,47,42,7,0,0,0,13,5,108,105,79,6,26,20,33,13,0,0,1,2,2,0,1,2,19,3,0,91,56,0,35,32,127,70,114,199,244,102,7,36,0,2,4,0,0,0,0,4,36,132,114,22,0,44,90,0,39,80,58,0,117,48,2,12,26,23,6,14,10,90,16,7,21,0,35,30,88,27,107,34,32,71,10,24,131,75,1,100,181,28,8,18,1,0,0,0,9,0,18,26,0,19,67,0,22,127,138,38,46,7,7,0,58,20,2,59,11,0,0,0,2,23,0,18,111,0,20,120,106,44,35,50,95,57,0,51,58,0,10,90,102,42,71,13,14,75,64,52,133,7,24,0,0,0,0,1,61,72,66,57,61,59,1,87,74,0,0,158,47,0,9,45,96,62,0,57,0,36,6,77

B-factor: mean 61.95, std 20.09, range [26.97, 157.51]